Protein AF-A0A8J5X737-F1 (afdb_monomer)

Radius of gyration: 29.05 Å; Cα contacts (8 Å, |Δi|>4): 278; chains: 1; bounding box: 95×48×67 Å

Structure (mmCIF, N/CA/C/O backbone):
data_AF-A0A8J5X737-F1
#
_entry.id   AF-A0A8J5X737-F1
#
loop_
_atom_site.group_PDB
_atom_site.id
_atom_site.type_symbol
_atom_site.label_atom_id
_atom_site.label_alt_id
_atom_site.label_comp_id
_atom_site.label_asym_id
_atom_site.label_entity_id
_atom_site.label_seq_id
_atom_site.pdbx_PDB_ins_code
_atom_site.Cartn_x
_atom_site.Cartn_y
_atom_site.Cartn_z
_atom_site.occupancy
_atom_site.B_iso_or_equiv
_atom_site.auth_seq_id
_atom_site.auth_comp_id
_atom_site.auth_asym_id
_atom_site.auth_atom_id
_atom_site.pdbx_PDB_model_num
ATOM 1 N N . MET A 1 1 ? -65.267 -16.680 34.273 1.00 37.50 1 MET A N 1
ATOM 2 C CA . MET A 1 1 ? -64.028 -16.192 34.913 1.00 37.50 1 MET A CA 1
ATOM 3 C C . MET A 1 1 ? -62.972 -17.269 34.740 1.00 37.50 1 MET A C 1
ATOM 5 O O . MET A 1 1 ? -63.065 -18.294 35.398 1.00 37.50 1 MET A O 1
ATOM 9 N N . ALA A 1 2 ? -62.065 -17.099 33.778 1.00 30.98 2 ALA A N 1
ATOM 10 C CA . ALA A 1 2 ? -60.910 -17.982 33.620 1.00 30.98 2 ALA A CA 1
ATOM 11 C C . ALA A 1 2 ? -59.800 -17.519 34.584 1.00 30.98 2 ALA A C 1
ATOM 13 O O . ALA A 1 2 ? -59.663 -16.309 34.781 1.00 30.98 2 ALA A O 1
ATOM 14 N N . PRO A 1 3 ? -59.047 -18.434 35.213 1.00 37.66 3 PRO A N 1
ATOM 15 C CA . PRO A 1 3 ? -57.997 -18.059 36.146 1.00 37.66 3 PRO A CA 1
ATOM 16 C C . PRO A 1 3 ? -56.831 -17.417 35.385 1.00 37.66 3 PRO A C 1
ATOM 18 O O . PRO A 1 3 ? -56.296 -18.000 34.443 1.00 37.66 3 PRO A O 1
ATOM 21 N N . ASN A 1 4 ? -56.433 -16.217 35.812 1.00 35.72 4 ASN A N 1
ATOM 22 C CA . ASN A 1 4 ? -55.169 -15.606 35.415 1.00 35.72 4 ASN A CA 1
ATOM 23 C C . ASN A 1 4 ? -54.027 -16.475 35.959 1.00 35.72 4 ASN A C 1
ATOM 25 O O . ASN A 1 4 ? -53.643 -16.350 37.121 1.00 35.72 4 ASN A O 1
ATOM 29 N N . ALA A 1 5 ? -53.500 -17.368 35.123 1.00 40.09 5 ALA A N 1
ATOM 30 C CA . ALA A 1 5 ? -52.227 -18.021 35.376 1.00 40.09 5 ALA A CA 1
ATOM 31 C C . ALA A 1 5 ? -51.131 -16.957 35.243 1.00 40.09 5 ALA A C 1
ATOM 33 O O . ALA A 1 5 ? -50.785 -16.535 34.140 1.00 40.09 5 ALA A O 1
ATOM 34 N N . SER A 1 6 ? -50.618 -16.479 36.375 1.00 39.91 6 SER A N 1
ATOM 35 C CA . SER A 1 6 ? -49.411 -15.661 36.414 1.00 39.91 6 SER A CA 1
ATOM 36 C C . SER A 1 6 ? -48.265 -16.478 35.816 1.00 39.91 6 SER A C 1
ATOM 38 O O . SER A 1 6 ? -47.829 -17.458 36.421 1.00 39.91 6 SER A O 1
ATOM 40 N N . ALA A 1 7 ? -47.816 -16.109 34.615 1.00 46.34 7 ALA A N 1
ATOM 41 C CA . ALA A 1 7 ? -46.646 -16.699 33.984 1.00 46.34 7 ALA A CA 1
ATOM 42 C C . ALA A 1 7 ? -45.439 -16.488 34.909 1.00 46.34 7 ALA A C 1
ATOM 44 O O . ALA A 1 7 ? -44.996 -15.358 35.110 1.00 46.34 7 ALA A O 1
ATOM 45 N N . GLY A 1 8 ? -44.960 -17.567 35.532 1.00 51.50 8 GLY A N 1
ATOM 46 C CA . GLY A 1 8 ? -43.742 -17.530 36.332 1.00 51.50 8 GLY A CA 1
ATOM 47 C C . GLY A 1 8 ? -42.573 -17.092 35.455 1.00 51.50 8 GLY A C 1
ATOM 48 O O . GLY A 1 8 ? -42.437 -17.565 34.327 1.00 51.50 8 GLY A O 1
ATOM 49 N N . ALA A 1 9 ? -41.756 -16.165 35.952 1.00 53.78 9 ALA A N 1
ATOM 50 C CA . ALA A 1 9 ? -40.553 -15.736 35.254 1.00 53.78 9 ALA A CA 1
ATOM 51 C C . ALA A 1 9 ? -39.630 -16.947 35.028 1.00 53.78 9 ALA A C 1
ATOM 53 O O . ALA A 1 9 ? -39.291 -17.653 35.979 1.00 53.78 9 ALA A O 1
ATOM 54 N N . LEU A 1 10 ? -39.243 -17.192 33.772 1.00 56.91 10 LEU A N 1
ATOM 55 C CA . LEU A 1 10 ? -38.235 -18.191 33.414 1.00 56.91 10 LEU A CA 1
ATOM 56 C C . LEU A 1 10 ? -36.906 -17.782 34.060 1.00 56.91 10 LEU A C 1
ATOM 58 O O . LEU A 1 10 ? -36.345 -16.739 33.731 1.00 56.91 10 LEU A O 1
ATOM 62 N N . THR A 1 11 ? -36.416 -18.573 35.012 1.00 70.25 11 THR A N 1
ATOM 63 C CA . THR A 1 11 ? -35.125 -18.325 35.666 1.00 70.25 11 THR A CA 1
ATOM 64 C C . THR A 1 11 ? -33.999 -18.995 34.879 1.00 70.25 11 THR A C 1
ATOM 66 O O . THR A 1 11 ? -34.195 -20.077 34.318 1.00 70.25 11 THR A O 1
ATOM 69 N N . ASN A 1 12 ? -32.794 -18.412 34.887 1.00 62.41 12 ASN A N 1
ATOM 70 C CA . ASN A 1 12 ? -31.595 -19.010 34.270 1.00 62.41 12 ASN A CA 1
ATOM 71 C C . ASN A 1 12 ? -31.353 -20.458 34.724 1.00 62.41 12 ASN A C 1
ATOM 73 O O . ASN A 1 12 ? -30.878 -21.287 33.954 1.00 62.41 12 ASN A O 1
ATOM 77 N N . GLU A 1 13 ? -31.727 -20.783 35.962 1.00 65.94 13 GLU A N 1
ATOM 78 C CA . GLU A 1 13 ? -31.602 -22.130 36.514 1.00 65.94 13 GLU A CA 1
ATOM 79 C C . GLU A 1 13 ? -32.562 -23.135 35.852 1.00 65.94 13 GLU A C 1
ATOM 81 O O . GLU A 1 13 ? -32.179 -24.275 35.590 1.00 65.94 13 GLU A O 1
ATOM 86 N N . SER A 1 14 ? -33.795 -22.716 35.536 1.00 62.72 14 SER A N 1
ATOM 87 C CA . SER A 1 14 ? -34.767 -23.561 34.827 1.00 62.72 14 SER A CA 1
ATOM 88 C C . SER A 1 14 ? -34.333 -23.850 33.388 1.00 62.72 14 SER A C 1
ATOM 90 O O . SER A 1 14 ? -34.416 -24.988 32.933 1.00 62.72 14 SER A O 1
ATOM 92 N N . LEU A 1 15 ? -33.771 -22.845 32.713 1.00 59.81 15 LEU A N 1
ATOM 93 C CA . LEU A 1 15 ? -33.265 -22.960 31.347 1.00 59.81 15 LEU A CA 1
ATOM 94 C C . LEU A 1 15 ? -31.943 -23.753 31.285 1.00 59.81 15 LEU A C 1
ATOM 96 O O . LEU A 1 15 ? -31.715 -24.496 30.339 1.00 59.81 15 LEU A O 1
ATOM 100 N N . SER A 1 16 ? -31.099 -23.683 32.320 1.00 63.75 16 SER A N 1
ATOM 101 C CA . SER A 1 16 ? -29.879 -24.501 32.420 1.00 63.75 16 SER A CA 1
ATOM 102 C C . SER A 1 16 ? -30.186 -25.985 32.624 1.00 63.75 16 SER A C 1
ATOM 104 O O . SER A 1 16 ? -29.578 -26.835 31.974 1.00 63.75 16 SER A O 1
ATOM 106 N N . LYS A 1 17 ? -31.173 -26.311 33.469 1.00 67.94 17 LYS A N 1
ATOM 107 C CA . LYS A 1 17 ? -31.631 -27.698 33.673 1.00 67.94 17 LYS A CA 1
ATOM 108 C C . LYS A 1 17 ? -32.270 -28.300 32.420 1.00 67.94 17 LYS A C 1
ATOM 110 O O . LYS A 1 17 ? -32.251 -29.515 32.256 1.00 67.94 17 LYS A O 1
ATOM 115 N N . ALA A 1 18 ? -32.771 -27.449 31.531 1.00 58.44 18 ALA A N 1
ATOM 116 C CA . ALA A 1 18 ? -33.322 -27.803 30.234 1.00 58.44 18 ALA A CA 1
ATOM 117 C C . ALA A 1 18 ? -32.263 -28.096 29.157 1.00 58.44 18 ALA A C 1
ATOM 119 O O . ALA A 1 18 ? -32.619 -28.189 27.990 1.00 58.44 18 ALA A O 1
ATOM 120 N N . GLY A 1 19 ? -30.972 -28.196 29.497 1.00 53.25 19 GLY A N 1
ATOM 121 C CA . GLY A 1 19 ? -29.913 -28.562 28.548 1.00 53.25 19 GLY A CA 1
ATOM 122 C C . GLY A 1 19 ? -29.647 -27.530 27.446 1.00 53.25 19 GLY A C 1
ATOM 123 O O . GLY A 1 19 ? -28.927 -27.827 26.496 1.00 53.25 19 GLY A O 1
A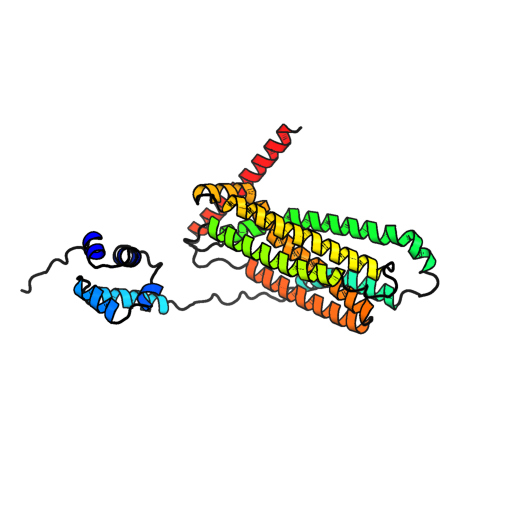TOM 124 N N . LEU A 1 20 ? -30.212 -26.325 27.560 1.00 57.62 20 LEU A N 1
ATOM 125 C CA . LEU A 1 20 ? -29.905 -25.212 26.671 1.00 57.62 20 LEU A CA 1
ATOM 126 C C . LEU A 1 20 ? -28.437 -24.807 26.833 1.00 57.62 20 LEU A C 1
ATOM 128 O O . LEU A 1 20 ? -27.917 -24.724 27.950 1.00 57.62 20 LEU A O 1
ATOM 132 N N . SER A 1 21 ? -27.780 -24.494 25.715 1.00 63.28 21 SER A N 1
ATOM 133 C CA . SER A 1 21 ? -26.463 -23.865 25.759 1.00 63.28 21 SER A CA 1
ATOM 134 C C . SER A 1 21 ? -26.559 -22.535 26.511 1.00 63.28 21 SER A C 1
ATOM 136 O O . SER A 1 21 ? -27.571 -21.834 26.436 1.00 63.28 21 SER A O 1
ATOM 138 N N . ALA A 1 22 ? -25.496 -22.150 27.219 1.00 58.16 22 ALA A N 1
ATOM 139 C CA . ALA A 1 22 ? -25.451 -20.863 27.913 1.00 58.16 22 ALA A CA 1
ATOM 140 C C . ALA A 1 22 ? -25.776 -19.677 26.976 1.00 58.16 22 ALA A C 1
ATOM 142 O O . ALA A 1 22 ? -26.376 -18.705 27.425 1.00 58.16 22 ALA A O 1
ATOM 143 N N . ALA A 1 23 ? -25.465 -19.800 25.678 1.00 52.50 23 ALA A N 1
ATOM 144 C CA . ALA A 1 23 ? -25.813 -18.834 24.635 1.00 52.50 23 ALA A CA 1
ATOM 145 C C . ALA A 1 23 ? -27.329 -18.733 24.398 1.00 52.50 23 ALA A C 1
ATOM 147 O O . ALA A 1 23 ? -27.875 -17.635 24.383 1.00 52.50 23 ALA A O 1
ATOM 148 N N . ALA A 1 24 ? -28.043 -19.856 24.304 1.00 57.72 24 ALA A N 1
ATOM 149 C CA . ALA A 1 24 ? -29.490 -19.851 24.108 1.00 57.72 24 ALA A CA 1
ATOM 150 C C . ALA A 1 24 ? -30.254 -19.387 25.367 1.00 57.72 24 ALA A C 1
ATOM 152 O O . ALA A 1 24 ? -31.291 -18.733 25.265 1.00 57.72 24 ALA A O 1
ATOM 153 N N . ILE A 1 25 ? -29.715 -19.655 26.563 1.00 62.84 25 ILE A N 1
ATOM 154 C CA . ILE A 1 25 ? -30.228 -19.099 27.828 1.00 62.84 25 ILE A CA 1
ATOM 155 C C . ILE A 1 25 ? -30.016 -17.587 27.865 1.00 62.84 25 ILE A C 1
ATOM 157 O O . ILE A 1 25 ? -30.942 -16.849 28.199 1.00 62.84 25 ILE A O 1
ATOM 161 N N . ALA A 1 26 ? -28.821 -17.121 27.491 1.00 60.94 26 ALA A N 1
ATOM 162 C CA . ALA A 1 26 ? -28.516 -15.702 27.387 1.00 60.94 26 ALA A CA 1
ATOM 163 C C . ALA A 1 26 ? -29.419 -15.017 26.353 1.00 60.94 26 ALA A C 1
ATOM 165 O O . ALA A 1 26 ? -29.957 -13.964 26.653 1.00 60.94 26 ALA A O 1
ATOM 166 N N . LEU A 1 27 ? -29.697 -15.627 25.202 1.00 59.69 27 LEU A N 1
ATOM 167 C CA . LEU A 1 27 ? -30.601 -15.072 24.187 1.00 59.69 27 LEU A CA 1
ATOM 168 C C . LEU A 1 27 ? -32.066 -14.990 24.661 1.00 59.69 27 LEU A C 1
ATOM 170 O O . LEU A 1 27 ? -32.791 -14.063 24.317 1.00 59.69 27 LEU A O 1
ATOM 174 N N . LEU A 1 28 ? -32.519 -15.960 25.461 1.00 59.31 28 LEU A N 1
ATOM 175 C CA . LEU A 1 28 ? -33.886 -15.990 25.999 1.00 59.31 28 LEU A CA 1
ATOM 176 C C . LEU A 1 28 ? -34.094 -15.051 27.194 1.00 59.31 28 LEU A C 1
ATOM 178 O O . LEU A 1 28 ? -35.234 -14.687 27.492 1.00 59.31 28 LEU A O 1
ATOM 182 N N . THR A 1 29 ? -33.019 -14.687 27.895 1.00 62.94 29 THR A N 1
ATOM 183 C CA . THR A 1 29 ? -33.075 -13.877 29.125 1.00 62.94 29 THR A CA 1
ATOM 184 C C . THR A 1 29 ? -32.485 -12.480 28.977 1.00 62.94 29 THR A C 1
ATOM 186 O O . THR A 1 29 ? -32.855 -11.585 29.737 1.00 62.94 29 THR A O 1
ATOM 189 N N . SER A 1 30 ? -31.634 -12.258 27.979 1.00 53.38 30 SER A N 1
ATOM 190 C CA . SER A 1 30 ? -31.156 -10.940 27.579 1.00 53.38 30 SER A CA 1
ATOM 191 C C . SER A 1 30 ? -32.024 -10.398 26.444 1.00 53.38 30 SER A C 1
ATOM 193 O O . SER A 1 30 ? -32.485 -11.133 25.577 1.00 53.38 30 SER A O 1
ATOM 195 N N . GLN A 1 31 ? -32.254 -9.087 26.431 1.00 51.44 31 GLN A N 1
ATOM 196 C CA . GLN A 1 31 ? -32.803 -8.394 25.259 1.00 51.44 31 GLN A CA 1
ATOM 197 C C . GLN A 1 31 ? -31.755 -8.239 24.141 1.00 51.44 31 GLN A C 1
ATOM 199 O O . GLN A 1 31 ? -31.951 -7.430 23.237 1.00 51.44 31 GLN A O 1
ATOM 204 N N . ASP A 1 32 ? -30.633 -8.958 24.218 1.00 47.03 32 ASP A N 1
ATOM 205 C CA . ASP A 1 32 ? -29.487 -8.743 23.353 1.00 47.03 32 ASP A CA 1
ATOM 206 C C . ASP A 1 32 ? -29.597 -9.622 22.099 1.00 47.03 32 ASP A C 1
ATOM 208 O O . ASP A 1 32 ? -29.691 -10.848 22.152 1.00 47.03 32 ASP A O 1
ATOM 212 N N . VAL A 1 33 ? -29.669 -8.955 20.949 1.00 53.00 33 VAL A N 1
ATOM 213 C CA . VAL A 1 33 ? -30.144 -9.486 19.655 1.00 53.00 33 VAL A CA 1
ATOM 214 C C . VAL A 1 33 ? -29.006 -10.137 18.845 1.00 53.00 33 VAL A C 1
ATOM 216 O O . VAL A 1 33 ? -29.183 -10.559 17.706 1.00 53.00 33 VAL A O 1
ATOM 219 N N . THR A 1 34 ? -27.814 -10.239 19.424 1.00 48.88 34 THR A N 1
ATOM 220 C CA . THR A 1 34 ? -26.556 -10.512 18.714 1.00 48.88 34 THR A CA 1
ATOM 221 C C . THR A 1 34 ? -26.373 -11.953 18.221 1.00 48.88 34 THR A C 1
ATOM 223 O O . THR A 1 34 ? -25.472 -12.186 17.421 1.00 48.88 34 THR A O 1
ATOM 226 N N . HIS A 1 35 ? -27.230 -12.905 18.615 1.00 54.62 35 HIS A N 1
ATOM 227 C CA . HIS A 1 35 ? -27.112 -14.327 18.237 1.00 54.62 35 HIS A CA 1
ATOM 228 C C . HIS A 1 35 ? -28.354 -14.904 17.518 1.00 54.62 35 HIS A C 1
ATOM 230 O O . HIS A 1 35 ? -28.599 -16.109 17.558 1.00 54.62 35 HIS A O 1
ATOM 236 N N . LEU A 1 36 ? -29.158 -14.070 16.842 1.00 59.59 36 LEU A N 1
ATOM 237 C CA . LEU A 1 36 ? -30.363 -14.522 16.115 1.00 59.59 36 LEU A CA 1
ATOM 238 C C . LEU A 1 36 ? -30.084 -15.560 15.009 1.00 59.59 36 LEU A C 1
ATOM 240 O O . LEU A 1 36 ? -30.960 -16.374 14.714 1.00 59.59 36 LEU A O 1
ATOM 244 N N . ASP A 1 37 ? -28.880 -15.580 14.435 1.00 56.25 37 ASP A N 1
ATOM 245 C CA . ASP A 1 37 ? -28.500 -16.535 13.385 1.00 56.25 37 ASP A CA 1
ATOM 246 C C . ASP A 1 37 ? -28.492 -17.993 13.883 1.00 56.25 37 ASP A C 1
ATOM 248 O O . ASP A 1 37 ? -28.791 -18.916 13.125 1.00 56.25 37 ASP A O 1
ATOM 252 N N . GLU A 1 38 ? -28.241 -18.220 15.177 1.00 59.31 38 GLU A N 1
ATOM 253 C CA . GLU A 1 38 ? -28.285 -19.558 15.782 1.00 59.31 38 GLU A CA 1
ATOM 254 C C . GLU A 1 38 ? -29.725 -20.083 15.917 1.00 59.31 38 GLU A C 1
ATOM 256 O O . GLU A 1 38 ? -29.962 -21.288 15.831 1.00 59.31 38 GLU A O 1
ATOM 261 N N . VAL A 1 39 ? -30.713 -19.188 16.039 1.00 62.28 39 VAL A N 1
ATOM 262 C CA . VAL A 1 39 ? -32.142 -19.544 16.129 1.00 62.28 39 VAL A CA 1
ATOM 263 C C . VAL A 1 39 ? -32.661 -20.102 14.800 1.00 62.28 39 VAL A C 1
ATOM 265 O O . VAL A 1 39 ? -33.559 -20.943 14.788 1.00 62.28 39 VAL A O 1
ATOM 268 N N . HIS A 1 40 ? -32.079 -19.684 13.672 1.00 59.47 40 HIS A N 1
ATOM 269 C CA . HIS A 1 40 ? -32.403 -20.230 12.351 1.00 59.47 40 HIS A CA 1
ATOM 270 C C . HIS A 1 40 ? -31.943 -21.673 12.155 1.00 59.47 40 HIS A C 1
ATOM 272 O O . HIS A 1 40 ? -32.531 -22.389 11.344 1.00 59.47 40 HIS A O 1
ATOM 278 N N . ALA A 1 41 ? -30.911 -22.096 12.885 1.00 66.19 41 ALA A N 1
ATOM 279 C CA . ALA A 1 41 ? -30.402 -23.457 12.820 1.00 66.19 41 ALA A CA 1
ATOM 280 C C . ALA A 1 41 ? -31.252 -24.447 13.633 1.00 66.19 41 ALA A C 1
ATOM 282 O O . ALA A 1 41 ? -31.035 -25.651 13.522 1.00 66.19 41 ALA A O 1
ATOM 283 N N . PHE A 1 42 ? -32.221 -23.965 14.425 1.00 71.94 42 PHE A N 1
ATOM 284 C CA . PHE A 1 42 ? -33.044 -24.829 15.268 1.00 71.94 42 PHE A CA 1
ATOM 285 C C . PHE A 1 42 ? -33.966 -25.705 14.422 1.00 71.94 42 PHE A C 1
ATOM 287 O O . PHE A 1 42 ? -34.913 -25.234 13.780 1.00 71.94 42 PHE A O 1
ATOM 294 N N . GLY A 1 43 ? -33.709 -27.007 14.478 1.00 73.69 43 GLY A N 1
ATOM 295 C CA . GLY A 1 43 ? -34.553 -28.034 13.899 1.00 73.69 43 GLY A CA 1
ATOM 296 C C . GLY A 1 43 ? -35.840 -28.242 14.697 1.00 73.69 43 GLY A C 1
ATOM 297 O O . GLY A 1 43 ? -36.071 -27.660 15.759 1.00 73.69 43 GLY A O 1
ATOM 298 N N . ALA A 1 44 ? -36.713 -29.110 14.184 1.00 72.94 44 ALA A N 1
ATOM 299 C CA . ALA A 1 44 ? -37.957 -29.465 14.868 1.00 72.94 44 ALA A CA 1
ATOM 300 C C . ALA A 1 44 ? -37.708 -30.052 16.272 1.00 72.94 44 ALA A C 1
ATOM 302 O O . ALA A 1 44 ? -38.481 -29.771 17.191 1.00 72.94 44 ALA A O 1
ATOM 303 N N . ASP A 1 45 ? -36.614 -30.799 16.435 1.00 71.25 45 ASP A N 1
ATOM 304 C CA . ASP A 1 45 ? -36.230 -31.445 17.692 1.00 71.25 45 ASP A CA 1
ATOM 305 C C . ASP A 1 45 ? -35.757 -30.431 18.743 1.00 71.25 45 ASP A C 1
ATOM 307 O O . ASP A 1 45 ? -36.151 -30.530 19.906 1.00 71.25 45 ASP A O 1
ATOM 311 N N . ASP A 1 46 ? -35.023 -29.393 18.329 1.00 73.31 46 ASP A N 1
ATOM 312 C CA . ASP A 1 46 ? -34.611 -28.297 19.214 1.00 73.31 46 ASP A CA 1
ATOM 313 C C . ASP A 1 46 ? -35.840 -27.559 19.749 1.00 73.31 46 ASP A C 1
ATOM 315 O O . ASP A 1 46 ? -35.987 -27.352 20.952 1.00 73.31 46 ASP A O 1
ATOM 319 N N . TRP A 1 47 ? -36.805 -27.247 18.876 1.00 70.75 47 TRP A N 1
ATOM 320 C CA . TRP A 1 47 ? -38.062 -26.632 19.301 1.00 70.75 47 TRP A CA 1
ATOM 321 C C . TRP A 1 47 ? -38.867 -27.531 20.237 1.00 70.75 47 TRP A C 1
ATOM 323 O O . TRP A 1 47 ? -39.388 -27.040 21.237 1.00 70.75 47 TRP A O 1
ATOM 333 N N . ALA A 1 48 ? -38.977 -28.828 19.939 1.00 71.00 48 ALA A N 1
ATOM 334 C CA . ALA A 1 48 ? -39.681 -29.779 20.796 1.00 71.00 48 ALA A CA 1
ATOM 335 C C . ALA A 1 48 ? -39.048 -29.852 22.194 1.00 71.00 48 ALA A C 1
ATOM 337 O O . ALA A 1 48 ? -39.765 -29.848 23.198 1.00 71.00 48 ALA A O 1
ATOM 338 N N . HIS A 1 49 ? -37.717 -29.831 22.264 1.00 71.31 49 HIS A N 1
ATOM 339 C CA . HIS A 1 49 ? -36.973 -29.801 23.516 1.00 71.31 49 HIS A CA 1
ATOM 340 C C . HIS A 1 49 ? -37.210 -28.504 24.303 1.00 71.31 49 HIS A C 1
ATOM 342 O O . HIS A 1 49 ? -37.422 -28.536 25.515 1.00 71.31 49 HIS A O 1
ATOM 348 N N . LEU A 1 50 ? -37.262 -27.354 23.628 1.00 68.44 50 LEU A N 1
ATOM 349 C CA . LEU A 1 50 ? -37.581 -26.070 24.262 1.00 68.44 50 LEU A CA 1
ATOM 350 C C . LEU A 1 50 ? -39.018 -26.030 24.791 1.00 68.44 50 LEU A C 1
ATOM 352 O O . LEU A 1 50 ? -39.254 -25.566 25.907 1.00 68.44 50 LEU A O 1
ATOM 356 N N . PHE A 1 51 ? -39.975 -26.569 24.031 1.00 72.88 51 PHE A N 1
ATOM 357 C CA . PHE A 1 51 ? -41.374 -26.679 24.449 1.00 72.88 51 PHE A CA 1
ATOM 358 C C . PHE A 1 51 ? -41.550 -27.576 25.676 1.00 72.88 51 PHE A C 1
ATOM 360 O O . PHE A 1 51 ? -42.278 -27.209 26.601 1.00 72.88 51 PHE A O 1
ATOM 367 N N . ALA A 1 52 ? -40.858 -28.718 25.713 1.00 72.62 52 ALA A N 1
ATOM 368 C CA . ALA A 1 52 ? -40.871 -29.629 26.857 1.00 72.62 52 ALA A CA 1
ATOM 369 C C . ALA A 1 52 ? -40.348 -28.964 28.144 1.00 72.62 52 ALA A C 1
ATOM 371 O O . ALA A 1 52 ? -40.760 -29.332 29.242 1.00 72.62 52 ALA A O 1
ATOM 372 N N . ASN A 1 53 ? -39.505 -27.940 28.003 1.00 68.81 53 ASN A N 1
ATOM 373 C CA . ASN A 1 53 ? -38.887 -27.201 29.098 1.00 68.81 53 ASN A CA 1
ATOM 374 C C . ASN A 1 53 ? -39.575 -25.861 29.420 1.00 68.81 53 ASN A C 1
ATOM 376 O O . ASN A 1 53 ? -38.981 -24.967 30.022 1.00 68.81 53 ASN A O 1
ATOM 380 N N . GLY A 1 54 ? -40.851 -25.719 29.053 1.00 71.88 54 GLY A N 1
ATOM 381 C CA . GLY A 1 54 ? -41.688 -24.597 29.487 1.00 71.88 54 GLY A CA 1
ATOM 382 C C . GLY A 1 54 ? -41.646 -23.371 28.576 1.00 71.88 54 GLY A C 1
ATOM 383 O O . GLY A 1 54 ? -42.298 -22.366 28.879 1.00 71.88 54 GLY A O 1
ATOM 384 N N . LEU A 1 55 ? -40.954 -23.438 27.434 1.00 72.62 55 LEU A N 1
ATOM 385 C CA . LEU A 1 55 ? -41.044 -22.394 26.422 1.00 72.62 55 LEU A CA 1
ATOM 386 C C . LEU A 1 55 ? -42.450 -22.421 25.815 1.00 72.62 55 LEU A C 1
ATOM 388 O O . LEU A 1 55 ? -42.822 -23.358 25.125 1.00 72.62 55 LEU A O 1
ATOM 392 N N . THR A 1 56 ? -43.287 -21.427 26.098 1.00 79.88 56 THR A N 1
ATOM 393 C CA . THR A 1 56 ? -44.651 -21.411 25.538 1.00 79.88 56 THR A CA 1
ATOM 394 C C . THR A 1 56 ? -44.655 -21.125 24.031 1.00 79.88 56 THR A C 1
ATOM 396 O O . THR A 1 56 ? -43.733 -20.515 23.486 1.00 79.88 56 THR A O 1
ATOM 399 N N . LEU A 1 57 ? -45.747 -21.490 23.345 1.00 75.06 57 LEU A N 1
ATOM 400 C CA . LEU A 1 57 ? -45.960 -21.164 21.925 1.00 75.06 57 LEU A CA 1
ATOM 401 C C . LEU A 1 57 ? -45.826 -19.655 21.635 1.00 75.06 57 LEU A C 1
ATOM 403 O O . LEU A 1 57 ? -45.398 -19.268 20.549 1.00 75.06 57 LEU A O 1
ATOM 407 N N . GLY A 1 58 ? -46.147 -18.809 22.623 1.00 76.25 58 GLY A N 1
ATOM 408 C CA . GLY A 1 58 ? -45.984 -17.357 22.544 1.00 76.25 58 GLY A CA 1
ATOM 409 C C . GLY A 1 58 ? -44.522 -16.910 22.454 1.00 76.25 58 GLY A C 1
ATOM 410 O O . GLY A 1 58 ? -44.221 -15.994 21.696 1.00 76.25 58 GLY A O 1
ATOM 411 N N . HIS A 1 59 ? -43.601 -17.586 23.146 1.00 73.50 59 HIS A N 1
ATOM 412 C CA . HIS A 1 59 ? -42.168 -17.288 23.061 1.00 73.50 59 HIS A CA 1
ATOM 413 C C . HIS A 1 59 ? -41.580 -17.692 21.707 1.00 73.50 59 HIS A C 1
ATOM 415 O O . HIS A 1 59 ? -40.829 -16.915 21.126 1.00 73.50 59 HIS A O 1
ATOM 421 N N . LYS A 1 60 ? -41.978 -18.852 21.156 1.00 72.88 60 LYS A N 1
ATOM 422 C CA . LYS A 1 60 ? -41.594 -19.243 19.788 1.00 72.88 60 LYS A CA 1
ATOM 423 C C . LYS A 1 60 ? -42.071 -18.215 18.765 1.00 72.88 60 LYS A C 1
ATOM 425 O O . LYS A 1 60 ? -41.291 -17.818 17.908 1.00 72.88 60 LYS A O 1
ATOM 430 N N . ARG A 1 61 ? -43.330 -17.765 18.860 1.00 75.69 61 ARG A N 1
ATOM 431 C CA . ARG A 1 61 ? -43.859 -16.726 17.964 1.00 75.69 61 ARG A CA 1
ATOM 432 C C . ARG A 1 61 ? -43.045 -15.434 18.079 1.00 75.69 61 ARG A C 1
ATOM 434 O O . ARG A 1 61 ? -42.658 -14.903 17.053 1.00 75.69 61 ARG A O 1
ATOM 441 N N . LYS A 1 62 ? -42.720 -14.984 19.294 1.00 73.19 62 LYS A N 1
ATOM 442 C CA . LYS A 1 62 ? -41.922 -13.769 19.510 1.00 73.19 62 LYS A CA 1
ATOM 443 C C . LYS A 1 62 ? -40.489 -13.886 18.967 1.00 73.19 62 LYS A C 1
ATOM 445 O O . LYS A 1 62 ? -39.996 -12.937 18.374 1.00 73.19 62 LYS A O 1
ATOM 450 N N . LEU A 1 63 ? -39.839 -15.043 19.121 1.00 67.88 63 LEU A N 1
ATOM 451 C CA . LEU A 1 63 ? -38.524 -15.321 18.525 1.00 67.88 63 LEU A CA 1
ATOM 452 C C . LEU A 1 63 ? -38.578 -15.306 16.997 1.00 67.88 63 LEU A C 1
ATOM 454 O O . LEU A 1 63 ? -37.734 -14.680 16.367 1.00 67.88 63 LEU A O 1
ATOM 458 N N . LEU A 1 64 ? -39.590 -15.944 16.406 1.00 72.81 64 LEU A N 1
ATOM 459 C CA . LEU A 1 64 ? -39.797 -15.918 14.959 1.00 72.81 64 LEU A CA 1
ATOM 460 C C . LEU A 1 64 ? -40.119 -14.507 14.455 1.00 72.81 64 LEU A C 1
ATOM 462 O O . LEU A 1 64 ? -39.593 -14.124 13.424 1.00 72.81 64 LEU A O 1
ATOM 466 N N . GLU A 1 65 ? -40.898 -13.713 15.192 1.00 75.00 65 GLU A N 1
ATOM 467 C CA . GLU A 1 65 ? -41.156 -12.302 14.871 1.00 75.00 65 GLU A CA 1
ATOM 468 C C . GLU A 1 65 ? -39.880 -11.451 14.954 1.00 75.00 65 GLU A C 1
ATOM 470 O O . GLU A 1 65 ? -39.690 -10.570 14.124 1.00 75.00 65 GLU A O 1
ATOM 475 N N . MET A 1 66 ? -38.983 -11.710 15.914 1.00 66.75 66 MET A N 1
ATOM 476 C CA . MET A 1 66 ? -37.685 -11.023 16.006 1.00 66.75 66 MET A CA 1
ATOM 477 C C . MET A 1 66 ? -36.757 -11.406 14.853 1.00 66.75 66 MET A C 1
ATOM 479 O O . MET A 1 66 ? -36.115 -10.536 14.273 1.00 66.75 66 MET A O 1
ATOM 483 N N . VAL A 1 67 ? -36.723 -12.690 14.496 1.00 67.25 67 VAL A N 1
ATOM 484 C CA . VAL A 1 67 ? -36.003 -13.204 13.328 1.00 67.25 67 VAL A CA 1
ATOM 485 C C . VAL A 1 67 ? -36.556 -12.595 12.037 1.00 67.25 67 VAL A C 1
ATOM 487 O O . VAL A 1 67 ? -35.800 -12.078 11.220 1.00 67.25 67 VAL A O 1
ATOM 490 N N . GLU A 1 68 ? -37.875 -12.597 11.867 1.00 71.25 68 GLU A N 1
ATOM 491 C CA . GLU A 1 68 ? -38.550 -12.054 10.692 1.00 71.25 68 GLU A CA 1
ATOM 492 C C . GLU A 1 68 ? -38.381 -10.534 10.621 1.00 71.25 68 GLU A C 1
ATOM 494 O O . GLU A 1 68 ? -38.116 -10.017 9.547 1.00 71.25 68 GLU A O 1
ATOM 499 N N . GLN A 1 69 ? -38.409 -9.807 11.745 1.00 69.81 69 GLN A N 1
ATOM 500 C CA . GLN A 1 69 ? -38.048 -8.384 11.792 1.00 69.81 69 GLN A CA 1
ATOM 501 C C . GLN A 1 69 ? -36.581 -8.136 11.443 1.00 69.81 69 GLN A C 1
ATOM 503 O O . GLN A 1 69 ? -36.281 -7.129 10.807 1.00 69.81 69 GLN A O 1
ATOM 508 N N . PHE A 1 70 ? -35.670 -9.019 11.849 1.00 64.50 70 PHE A N 1
ATOM 509 C CA . PHE A 1 70 ? -34.252 -8.906 11.519 1.00 64.50 70 PHE A CA 1
ATOM 510 C C . PHE A 1 70 ? -34.007 -9.157 10.024 1.00 64.50 70 PHE A C 1
ATOM 512 O O . PHE A 1 70 ? -33.299 -8.384 9.388 1.00 64.50 70 PHE A O 1
ATOM 519 N N . GLN A 1 71 ? -34.672 -10.157 9.437 1.00 65.38 71 GLN A N 1
ATOM 520 C CA . GLN A 1 71 ? -34.649 -10.433 7.994 1.00 65.38 71 GLN A CA 1
ATOM 521 C C . GLN A 1 71 ? -35.397 -9.380 7.167 1.00 65.38 71 GLN A C 1
ATOM 523 O O . GLN A 1 71 ? -35.021 -9.090 6.032 1.00 65.38 71 GLN A O 1
ATOM 528 N N . ALA A 1 72 ? -36.465 -8.811 7.727 1.00 62.94 72 ALA A N 1
ATOM 529 C CA . ALA A 1 72 ? -37.282 -7.786 7.096 1.00 62.94 72 ALA A CA 1
ATOM 530 C C . ALA A 1 72 ? -36.728 -6.378 7.301 1.00 62.94 72 ALA A C 1
ATOM 532 O O . ALA A 1 72 ? -37.288 -5.452 6.714 1.00 62.94 72 ALA A O 1
ATOM 533 N N . ARG A 1 73 ? -35.642 -6.183 8.073 1.00 60.78 73 ARG A N 1
ATOM 534 C CA . ARG A 1 73 ? -34.843 -4.962 7.945 1.00 60.78 73 ARG A CA 1
ATOM 535 C C . ARG A 1 73 ? -34.341 -4.976 6.510 1.00 60.78 73 ARG A C 1
ATOM 537 O O . ARG A 1 73 ? -33.485 -5.804 6.194 1.00 60.78 73 ARG A O 1
ATOM 544 N N . PRO A 1 74 ? -34.881 -4.126 5.614 1.00 58.41 74 PRO A N 1
ATOM 545 C CA . PRO A 1 74 ? -34.303 -4.037 4.293 1.00 58.41 74 PRO A CA 1
ATOM 546 C C . PRO A 1 74 ? -32.829 -3.741 4.534 1.00 58.41 74 PRO A C 1
ATOM 548 O O . PRO A 1 74 ? -32.511 -2.854 5.331 1.00 58.41 74 PRO A O 1
ATOM 551 N N . LEU A 1 75 ? -31.936 -4.498 3.894 1.00 56.62 75 LEU A N 1
ATOM 552 C CA . LEU A 1 75 ? -30.558 -4.070 3.705 1.00 56.62 75 LEU A CA 1
ATOM 553 C C . LEU A 1 75 ? -30.655 -2.782 2.888 1.00 56.62 75 LEU A C 1
ATOM 555 O O . LEU A 1 75 ? -30.512 -2.786 1.666 1.00 56.62 75 LEU A O 1
ATOM 559 N N . SER A 1 76 ? -31.008 -1.679 3.549 1.00 58.94 76 SER A N 1
ATOM 560 C CA . SER A 1 76 ? -31.018 -0.348 2.992 1.00 58.94 76 SER A CA 1
ATOM 561 C C . SER A 1 76 ? -29.555 0.020 2.907 1.00 58.94 76 SER A C 1
ATOM 563 O O . SER A 1 76 ? -29.022 0.757 3.733 1.00 58.94 76 SER A O 1
ATOM 565 N N . MET A 1 77 ? -28.874 -0.597 1.944 1.00 61.00 77 MET A N 1
ATOM 566 C CA . MET A 1 77 ? -27.544 -0.188 1.575 1.00 61.00 77 MET A CA 1
ATOM 567 C C . MET A 1 77 ? -27.689 1.275 1.168 1.00 61.00 77 MET A C 1
ATOM 569 O O . MET A 1 77 ? -28.495 1.568 0.273 1.00 61.00 77 MET A O 1
ATOM 573 N N . PRO A 1 78 ? -26.994 2.205 1.844 1.00 68.06 78 PRO A N 1
ATOM 574 C CA . PRO A 1 78 ? -26.990 3.579 1.389 1.00 68.06 78 PRO A CA 1
ATOM 575 C C . PRO A 1 78 ? -26.576 3.568 -0.089 1.00 68.06 78 PRO A C 1
ATOM 577 O O . PRO A 1 78 ? -25.706 2.776 -0.475 1.00 68.06 78 PRO A O 1
ATOM 580 N N . PRO A 1 79 ? -27.225 4.375 -0.946 1.00 72.31 79 PRO A N 1
ATOM 581 C CA . PRO A 1 79 ? -26.855 4.416 -2.350 1.00 72.31 79 PRO A CA 1
ATOM 582 C C . PRO A 1 79 ? -25.354 4.717 -2.453 1.00 72.31 79 PRO A C 1
ATOM 584 O O . PRO A 1 79 ? -24.845 5.522 -1.664 1.00 72.31 79 PRO A O 1
ATOM 587 N N . PRO A 1 80 ? -24.631 4.081 -3.393 1.00 72.81 80 PRO A N 1
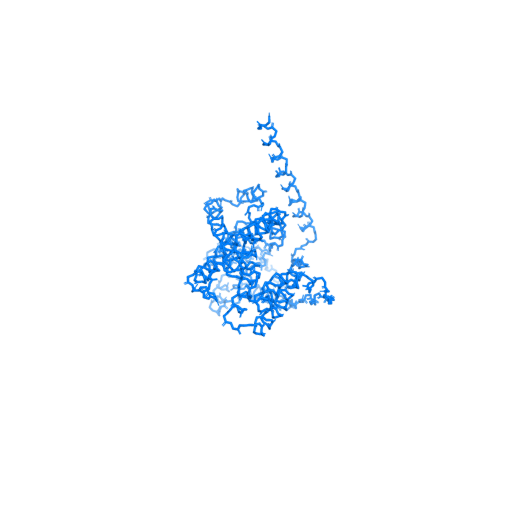ATOM 588 C CA . PRO A 1 80 ? -23.201 4.308 -3.530 1.00 72.81 80 PRO A CA 1
ATOM 589 C C . PRO A 1 80 ? -22.954 5.813 -3.697 1.00 72.81 80 PRO A C 1
ATOM 591 O O . PRO A 1 80 ? -23.681 6.467 -4.457 1.00 72.81 80 PRO A O 1
ATOM 594 N N . PRO A 1 81 ? -21.977 6.396 -2.981 1.00 74.38 81 PRO A N 1
ATOM 595 C CA . PRO A 1 81 ? -21.779 7.833 -3.021 1.00 74.38 81 PRO A CA 1
ATOM 596 C C . PRO A 1 81 ? -21.458 8.261 -4.455 1.00 74.38 81 PRO A C 1
ATOM 598 O O . PRO A 1 81 ? -20.685 7.617 -5.162 1.00 74.38 81 PRO A O 1
ATOM 601 N N . ASN A 1 82 ? -22.077 9.349 -4.912 1.00 78.44 82 ASN A N 1
ATOM 602 C CA . ASN A 1 82 ? -21.883 9.834 -6.275 1.00 78.44 82 ASN A CA 1
ATOM 603 C C . ASN A 1 82 ? -20.525 10.543 -6.387 1.00 78.44 82 ASN A C 1
ATOM 605 O O . ASN A 1 82 ? -20.430 11.766 -6.249 1.00 78.44 82 ASN A O 1
ATOM 609 N N . ILE A 1 83 ? -19.456 9.774 -6.604 1.00 72.38 83 ILE A N 1
ATOM 610 C CA . ILE A 1 83 ? -18.129 10.341 -6.831 1.00 72.38 83 ILE A CA 1
ATOM 611 C C . ILE A 1 83 ? -18.066 10.849 -8.268 1.00 72.38 83 ILE A C 1
ATOM 613 O O . ILE A 1 83 ? -17.959 10.089 -9.233 1.00 72.38 83 ILE A O 1
ATOM 617 N N . LYS A 1 84 ? -18.107 12.176 -8.400 1.00 82.62 84 LYS A N 1
ATOM 618 C CA . LYS A 1 84 ? -17.863 12.853 -9.673 1.00 82.62 84 LYS A CA 1
ATOM 619 C C . LYS A 1 84 ? -16.472 12.493 -10.188 1.00 82.62 84 LYS A C 1
ATOM 621 O O . LYS A 1 84 ? -15.539 12.278 -9.416 1.00 82.62 84 LYS A O 1
ATOM 626 N N . PHE A 1 85 ? -16.337 12.462 -11.510 1.00 79.62 85 PHE A N 1
ATOM 627 C CA . PHE A 1 85 ? -15.065 12.226 -12.182 1.00 79.62 85 PHE A CA 1
ATOM 628 C C . PHE A 1 85 ? -13.949 13.095 -11.575 1.00 79.62 85 PHE A C 1
ATOM 630 O O . PHE A 1 85 ? -13.981 14.321 -11.671 1.00 79.62 85 PHE A O 1
ATOM 637 N N . ASN A 1 86 ? -12.974 12.452 -10.929 1.00 83.44 86 ASN A N 1
ATOM 638 C CA . ASN A 1 86 ? -11.884 13.132 -10.241 1.00 83.44 86 ASN A CA 1
ATOM 639 C C . ASN A 1 86 ? -10.645 13.189 -11.146 1.00 83.44 86 ASN A C 1
ATOM 641 O O . ASN A 1 86 ? -9.874 12.228 -11.208 1.00 83.44 86 ASN A O 1
ATOM 645 N N . PHE A 1 87 ? -10.439 14.323 -11.823 1.00 88.69 87 PHE A N 1
ATOM 646 C CA . PHE A 1 87 ? -9.242 14.576 -12.637 1.00 88.69 87 PHE A CA 1
ATOM 647 C C . PHE A 1 87 ? -7.935 14.417 -11.844 1.00 88.69 87 PHE A C 1
ATOM 649 O O . PHE A 1 87 ? -6.938 13.966 -12.405 1.00 88.69 87 PHE A O 1
ATOM 656 N N . GLY A 1 88 ? -7.943 14.694 -10.536 1.00 88.12 88 GLY A N 1
ATOM 657 C CA . GLY A 1 88 ? -6.777 14.520 -9.671 1.00 88.12 88 GLY A CA 1
ATOM 658 C C . GLY A 1 88 ? -6.258 13.081 -9.654 1.00 88.12 88 GLY A C 1
ATOM 659 O O . GLY A 1 88 ? -5.055 12.865 -9.731 1.00 88.12 88 GLY A O 1
ATOM 660 N N . SER A 1 89 ? -7.149 12.084 -9.669 1.00 86.38 89 SER A N 1
ATOM 661 C CA . SER A 1 89 ? -6.744 10.666 -9.699 1.00 86.38 89 SER A CA 1
ATOM 662 C C . SER A 1 89 ? -5.986 10.274 -10.976 1.00 86.38 89 SER A C 1
ATOM 664 O O . SER A 1 89 ? -5.105 9.419 -10.933 1.00 86.38 89 SER A O 1
ATOM 666 N N . ILE A 1 90 ? -6.285 10.929 -12.105 1.00 89.25 90 ILE A N 1
ATOM 667 C CA . ILE A 1 90 ? -5.566 10.727 -13.370 1.00 89.25 90 ILE A CA 1
ATOM 668 C C . ILE A 1 90 ? -4.190 11.378 -13.304 1.00 89.25 90 ILE A C 1
ATOM 670 O O . ILE A 1 90 ? -3.217 10.760 -13.721 1.00 89.25 90 ILE A O 1
ATOM 674 N N . ILE A 1 91 ? -4.099 12.592 -12.753 1.00 91.62 91 ILE A N 1
ATOM 675 C CA . ILE A 1 91 ? -2.818 13.288 -12.567 1.00 91.62 91 ILE A CA 1
ATOM 676 C C . ILE A 1 91 ? -1.888 12.448 -11.690 1.00 91.62 91 ILE A C 1
ATOM 678 O O . ILE A 1 91 ? -0.724 12.279 -12.037 1.00 91.62 91 ILE A O 1
ATOM 682 N N . VAL A 1 92 ? -2.406 11.862 -10.606 1.00 87.62 92 VAL A N 1
ATOM 683 C CA . VAL A 1 92 ? -1.626 10.947 -9.763 1.00 87.62 92 VAL A CA 1
ATOM 684 C C . VAL A 1 92 ? -1.189 9.718 -10.562 1.00 87.62 92 VAL A C 1
ATOM 686 O O . VAL A 1 92 ? -0.005 9.403 -10.575 1.00 87.62 92 VAL A O 1
ATOM 689 N N . GLY A 1 93 ? -2.096 9.062 -11.294 1.00 87.31 93 GLY A N 1
ATOM 690 C CA . GLY A 1 93 ? -1.733 7.927 -12.151 1.00 87.31 93 GLY A CA 1
ATOM 691 C C . GLY A 1 93 ? -0.640 8.266 -13.173 1.00 87.31 93 GLY A C 1
ATOM 692 O O . GLY A 1 93 ? 0.303 7.497 -13.345 1.00 87.31 93 GLY A O 1
ATOM 693 N N . LEU A 1 94 ? -0.721 9.440 -13.805 1.00 89.81 94 LEU A N 1
ATOM 694 C CA . LEU A 1 94 ? 0.300 9.939 -14.727 1.00 89.81 94 LEU A CA 1
ATOM 695 C C . LEU A 1 94 ? 1.621 10.232 -14.018 1.00 89.81 94 LEU A C 1
ATOM 697 O O . LEU A 1 94 ? 2.663 9.883 -14.556 1.00 89.81 94 LEU A O 1
ATOM 701 N N . ALA A 1 95 ? 1.601 10.815 -12.818 1.00 88.81 95 ALA A N 1
ATOM 702 C CA . ALA A 1 95 ? 2.811 11.059 -12.035 1.00 88.81 95 ALA A CA 1
ATOM 703 C C . ALA A 1 95 ? 3.547 9.752 -11.690 1.00 88.81 95 ALA A C 1
ATOM 705 O O . ALA A 1 95 ? 4.774 9.724 -11.703 1.00 88.81 95 ALA A O 1
ATOM 706 N N . PHE A 1 96 ? 2.810 8.660 -11.458 1.00 86.25 96 PHE A N 1
ATOM 707 C CA . PHE A 1 96 ? 3.381 7.327 -11.243 1.00 86.25 96 PHE A CA 1
ATOM 708 C C . PHE A 1 96 ? 3.924 6.679 -12.524 1.00 86.25 96 PHE A C 1
ATOM 710 O O . PHE A 1 96 ? 4.958 6.020 -12.483 1.00 86.25 96 PHE A O 1
ATOM 717 N N . ALA A 1 97 ? 3.246 6.852 -13.662 1.00 88.06 97 ALA A N 1
ATOM 718 C CA . ALA A 1 97 ? 3.661 6.250 -14.932 1.00 88.06 97 ALA A CA 1
ATOM 719 C C . ALA A 1 97 ? 4.751 7.054 -15.667 1.00 88.06 97 ALA A C 1
ATOM 721 O O . ALA A 1 97 ? 5.517 6.489 -16.449 1.00 88.06 97 ALA A O 1
ATOM 722 N N . ALA A 1 98 ? 4.828 8.368 -15.435 1.00 90.69 98 ALA A N 1
ATOM 723 C CA . ALA A 1 98 ? 5.713 9.279 -16.154 1.00 90.69 98 ALA A CA 1
ATOM 724 C C . ALA A 1 98 ? 7.199 8.891 -16.072 1.00 90.69 98 ALA A C 1
ATOM 726 O O . ALA A 1 98 ? 7.827 8.879 -17.131 1.00 90.69 98 ALA A O 1
ATOM 727 N N . PRO A 1 99 ? 7.771 8.512 -14.907 1.00 89.00 99 PRO A N 1
ATOM 728 C CA . PRO A 1 99 ? 9.159 8.061 -14.845 1.00 89.00 99 PRO A CA 1
ATOM 729 C C . PRO A 1 99 ? 9.426 6.884 -15.787 1.00 89.00 99 PRO A C 1
ATOM 731 O O . PRO A 1 99 ? 10.374 6.932 -16.568 1.00 89.00 99 PRO A O 1
ATOM 734 N N . SER A 1 100 ? 8.551 5.872 -15.796 1.00 89.62 100 SER A N 1
ATOM 735 C CA . SER A 1 100 ? 8.697 4.706 -16.673 1.00 89.62 100 SER A CA 1
ATOM 736 C C . SER A 1 100 ? 8.597 5.072 -18.154 1.00 89.62 100 SER A C 1
ATOM 738 O O . SER A 1 100 ? 9.385 4.575 -18.953 1.00 89.62 100 SER A O 1
ATOM 740 N N . ILE A 1 101 ? 7.672 5.968 -18.524 1.00 90.31 101 ILE A N 1
ATOM 741 C CA . ILE A 1 101 ? 7.514 6.439 -19.910 1.00 90.31 101 ILE A CA 1
ATOM 742 C C . ILE A 1 101 ? 8.747 7.227 -20.360 1.00 90.31 101 ILE A C 1
ATOM 744 O O . ILE A 1 101 ? 9.250 6.994 -21.455 1.00 90.31 101 ILE A O 1
ATOM 748 N N . VAL A 1 102 ? 9.244 8.147 -19.528 1.00 90.81 102 VAL A N 1
ATOM 749 C CA . VAL A 1 102 ? 10.424 8.966 -19.840 1.00 90.81 102 VAL A CA 1
ATOM 750 C C . VAL A 1 102 ? 11.657 8.081 -19.995 1.00 90.81 102 VAL A C 1
ATOM 752 O O . VAL A 1 102 ? 12.365 8.197 -20.991 1.00 90.81 102 VAL A O 1
ATOM 755 N N . ILE A 1 103 ? 11.888 7.158 -19.060 1.00 87.75 103 ILE A N 1
ATOM 756 C CA . ILE A 1 103 ? 13.019 6.224 -19.119 1.00 87.75 103 ILE A CA 1
ATOM 757 C C . ILE A 1 103 ? 12.902 5.305 -20.343 1.00 87.75 103 ILE A C 1
ATOM 759 O O . ILE A 1 103 ? 13.887 5.123 -21.056 1.00 87.75 103 ILE A O 1
ATOM 763 N N . GLY A 1 104 ? 11.708 4.776 -20.629 1.00 86.19 104 GLY A N 1
ATOM 764 C CA . GLY A 1 104 ? 11.450 3.957 -21.815 1.00 86.19 104 GLY A CA 1
ATOM 765 C C . GLY A 1 104 ? 11.679 4.717 -23.126 1.00 86.19 104 GLY A C 1
ATOM 766 O O . GLY A 1 104 ? 12.310 4.193 -24.038 1.00 86.19 104 GLY A O 1
ATOM 767 N N . ALA A 1 105 ? 11.246 5.978 -23.209 1.00 88.69 105 ALA A N 1
ATOM 768 C CA . ALA A 1 105 ? 11.474 6.830 -24.377 1.00 88.69 105 ALA A CA 1
ATOM 769 C C . ALA A 1 105 ? 12.958 7.178 -24.566 1.00 88.69 105 ALA A C 1
ATOM 771 O O . ALA A 1 105 ? 13.450 7.165 -25.692 1.00 88.69 105 ALA A O 1
ATOM 772 N N . ILE A 1 106 ? 13.681 7.467 -23.478 1.00 87.19 106 ILE A N 1
ATOM 773 C CA . ILE A 1 106 ? 15.133 7.699 -23.519 1.00 87.19 106 ILE A CA 1
ATOM 774 C C . ILE A 1 106 ? 15.858 6.438 -23.993 1.00 87.19 106 ILE A C 1
ATOM 776 O O . ILE A 1 106 ? 16.807 6.545 -24.763 1.00 87.19 106 ILE A O 1
ATOM 780 N N . HIS A 1 107 ? 15.416 5.258 -23.557 1.00 85.19 107 HIS A N 1
ATOM 781 C CA . HIS A 1 107 ? 16.002 3.989 -23.977 1.00 85.19 107 HIS A CA 1
ATOM 782 C C . HIS A 1 107 ? 15.797 3.710 -25.475 1.00 85.19 107 HIS A C 1
ATOM 784 O O . HIS A 1 107 ? 16.753 3.350 -26.156 1.00 85.19 107 HIS A O 1
ATOM 790 N N . GLU A 1 108 ? 14.582 3.914 -25.991 1.00 85.44 108 GLU A N 1
ATOM 791 C CA . GLU A 1 108 ? 14.241 3.630 -27.392 1.00 85.44 108 GLU A CA 1
ATOM 792 C C . GLU A 1 108 ? 14.804 4.683 -28.364 1.00 85.44 108 GLU A C 1
ATOM 794 O O . GLU A 1 108 ? 15.361 4.350 -29.408 1.00 85.44 108 GLU A O 1
ATOM 799 N N . PHE A 1 109 ? 14.656 5.970 -28.030 1.00 85.62 109 PHE A N 1
ATOM 800 C CA . PHE A 1 109 ? 14.904 7.084 -28.956 1.00 85.62 109 PHE A CA 1
ATOM 801 C C . PHE A 1 109 ? 16.163 7.896 -28.633 1.00 85.62 109 PHE A C 1
ATOM 803 O O . PHE A 1 109 ? 16.564 8.751 -29.427 1.00 85.62 109 PHE A O 1
ATOM 810 N N . GLY A 1 110 ? 16.792 7.671 -27.477 1.00 77.88 110 GLY A N 1
ATOM 811 C CA . GLY A 1 110 ? 18.047 8.323 -27.120 1.00 77.88 110 GLY A CA 1
ATOM 812 C C . GLY A 1 110 ? 19.142 7.944 -28.114 1.00 77.88 110 GLY A C 1
ATOM 813 O O . GLY A 1 110 ? 19.424 6.767 -28.309 1.00 77.88 110 GLY A O 1
ATOM 814 N N . ALA A 1 111 ? 19.747 8.943 -28.766 1.00 57.44 111 ALA A N 1
ATOM 815 C CA . ALA A 1 111 ? 20.733 8.765 -29.832 1.00 57.44 111 ALA A CA 1
ATOM 816 C C . ALA A 1 111 ? 21.820 7.735 -29.456 1.00 57.44 111 ALA A C 1
ATOM 818 O O . ALA A 1 111 ? 22.720 8.008 -28.661 1.00 57.44 111 ALA A O 1
ATOM 819 N N . TYR A 1 112 ? 21.733 6.559 -30.077 1.00 54.72 112 TYR A N 1
ATOM 820 C CA . TYR A 1 112 ? 22.408 5.305 -29.717 1.00 54.72 112 TYR A CA 1
ATOM 821 C C . TYR A 1 112 ? 23.956 5.316 -29.756 1.00 54.72 112 TYR A C 1
ATOM 823 O O . TYR A 1 112 ? 24.581 4.310 -29.426 1.00 54.72 112 TYR A O 1
ATOM 831 N N . GLY A 1 113 ? 24.602 6.416 -30.162 1.00 55.31 113 GLY A N 1
ATOM 832 C CA . GLY A 1 113 ? 26.041 6.447 -30.469 1.00 55.31 113 GLY A CA 1
ATOM 833 C C . GLY A 1 113 ? 26.906 7.318 -29.554 1.00 55.31 113 GLY A C 1
ATOM 834 O O . GLY A 1 113 ? 27.872 6.830 -28.977 1.00 55.31 113 GLY A O 1
ATOM 835 N N . ALA A 1 114 ? 26.591 8.610 -29.419 1.00 53.25 114 ALA A N 1
ATOM 836 C CA . ALA A 1 114 ? 27.485 9.580 -28.767 1.00 53.25 114 ALA A CA 1
ATOM 837 C C . ALA A 1 114 ? 27.198 9.776 -27.268 1.00 53.25 114 ALA A C 1
ATOM 839 O O . ALA A 1 114 ? 28.111 10.011 -26.481 1.00 53.25 114 ALA A O 1
ATOM 840 N N . THR A 1 115 ? 25.940 9.627 -26.849 1.00 54.22 115 THR A N 1
ATOM 841 C CA . THR A 1 115 ? 25.513 9.849 -25.458 1.00 54.22 115 THR A CA 1
ATOM 842 C C . THR A 1 115 ? 25.867 8.673 -24.546 1.00 54.22 115 THR A C 1
ATOM 844 O O . THR A 1 115 ? 26.013 8.853 -23.343 1.00 54.22 115 THR A O 1
ATOM 847 N N . ARG A 1 116 ? 26.057 7.471 -25.112 1.00 56.53 116 ARG A N 1
ATOM 848 C CA . ARG A 1 116 ? 26.337 6.230 -24.374 1.00 56.53 116 ARG A CA 1
ATOM 849 C C . ARG A 1 116 ? 27.664 6.310 -23.604 1.00 56.53 116 ARG A C 1
ATOM 851 O O . ARG A 1 116 ? 27.691 5.986 -22.427 1.00 56.53 116 ARG A O 1
ATOM 858 N N . ALA A 1 117 ? 28.732 6.825 -24.220 1.00 56.03 117 ALA A N 1
ATOM 859 C CA . ALA A 1 117 ? 30.047 6.937 -23.574 1.00 56.03 117 ALA A CA 1
ATOM 860 C C . ALA A 1 117 ? 30.102 8.002 -22.461 1.00 56.03 117 ALA A C 1
ATOM 862 O O . ALA A 1 117 ? 30.786 7.797 -21.465 1.00 56.03 117 ALA A O 1
ATOM 863 N N . LEU A 1 118 ? 29.365 9.111 -22.605 1.00 55.16 118 LEU A N 1
ATOM 864 C CA . LEU A 1 118 ? 29.349 10.197 -21.615 1.00 55.16 118 LEU A CA 1
ATOM 865 C C . LEU A 1 118 ? 28.412 9.891 -20.436 1.00 55.16 118 LEU A C 1
ATOM 867 O O . LEU A 1 118 ? 28.701 10.238 -19.296 1.00 55.16 118 LEU A O 1
ATOM 871 N N . LEU A 1 119 ? 27.306 9.187 -20.702 1.00 56.59 119 LEU A N 1
ATOM 872 C CA . LEU A 1 119 ? 26.371 8.769 -19.664 1.00 56.59 119 LEU A CA 1
ATOM 873 C C . LEU A 1 119 ? 26.922 7.643 -18.793 1.00 56.59 119 LEU A C 1
ATOM 875 O O . LEU A 1 119 ? 26.493 7.559 -17.657 1.00 56.59 119 LEU A O 1
ATOM 879 N N . PHE A 1 120 ? 27.836 6.781 -19.249 1.00 58.25 120 PHE A N 1
ATOM 880 C CA . PHE A 1 120 ? 28.270 5.649 -18.419 1.00 58.25 120 PHE A CA 1
ATOM 881 C C . PHE A 1 120 ? 29.088 6.056 -17.183 1.00 58.25 120 PHE A C 1
ATOM 883 O O . PHE A 1 120 ? 28.815 5.512 -16.114 1.00 58.25 120 PHE A O 1
ATOM 890 N N . ASP A 1 121 ? 29.985 7.044 -17.279 1.00 61.19 121 ASP A N 1
ATOM 891 C CA . ASP A 1 121 ? 30.747 7.536 -16.113 1.00 61.19 121 ASP A CA 1
ATOM 892 C C . ASP A 1 121 ? 29.905 8.440 -15.191 1.00 61.19 121 ASP A C 1
ATOM 894 O O . ASP A 1 121 ? 30.067 8.407 -13.973 1.00 61.19 121 ASP A O 1
ATOM 898 N N . GLU A 1 122 ? 28.934 9.188 -15.732 1.00 63.09 122 GLU A N 1
ATOM 899 C CA . GLU A 1 122 ? 28.044 10.044 -14.925 1.00 63.09 122 GLU A CA 1
ATOM 900 C C . GLU A 1 122 ? 26.729 9.359 -14.499 1.00 63.09 122 GLU A C 1
ATOM 902 O O . GLU A 1 122 ? 25.993 9.885 -13.658 1.00 63.09 122 GLU A O 1
ATOM 907 N N . SER A 1 123 ? 26.429 8.163 -15.024 1.00 63.88 123 SER A N 1
ATOM 908 C CA . SER A 1 123 ? 25.167 7.433 -14.794 1.00 63.88 123 SER A CA 1
ATOM 909 C C . SER A 1 123 ? 24.899 7.205 -13.317 1.00 63.88 123 SER A C 1
ATOM 911 O O . SER A 1 123 ? 23.753 7.289 -12.878 1.00 63.88 123 SER A O 1
ATOM 913 N N . MET A 1 124 ? 25.957 6.979 -12.534 1.00 68.12 124 MET A N 1
ATOM 914 C CA . MET A 1 124 ? 25.826 6.768 -11.103 1.00 68.12 124 MET A CA 1
ATOM 915 C C . MET A 1 124 ? 25.221 7.998 -10.424 1.00 68.12 124 MET A C 1
ATOM 917 O O . MET A 1 124 ? 24.328 7.842 -9.606 1.00 68.12 124 MET A O 1
ATOM 921 N N . LEU A 1 125 ? 25.619 9.218 -10.793 1.00 78.94 125 LEU A N 1
ATOM 922 C CA . LEU A 1 125 ? 25.078 10.435 -10.185 1.00 78.94 125 LEU A CA 1
ATOM 923 C C . LEU A 1 125 ? 23.622 10.685 -10.620 1.00 78.94 125 LEU A C 1
ATOM 925 O O . LEU A 1 125 ? 22.776 11.017 -9.787 1.00 78.94 125 LEU A O 1
ATOM 929 N N . PHE A 1 126 ? 23.322 10.470 -11.907 1.00 78.75 126 PHE A N 1
ATOM 930 C CA . PHE A 1 126 ? 21.984 10.660 -12.483 1.00 78.75 126 PHE A CA 1
ATOM 931 C C . PHE A 1 126 ? 20.953 9.624 -12.032 1.00 78.75 126 PHE A C 1
ATOM 933 O O . PHE A 1 126 ? 19.755 9.876 -12.133 1.00 78.75 126 PHE A O 1
ATOM 940 N N . VAL A 1 127 ? 21.393 8.472 -11.532 1.00 85.00 127 VAL A N 1
ATOM 941 C CA . VAL A 1 127 ? 20.504 7.429 -11.012 1.00 85.00 127 VAL A CA 1
ATOM 942 C C . VAL A 1 127 ? 20.473 7.435 -9.487 1.00 85.00 127 VAL A C 1
ATOM 944 O O . VAL A 1 127 ? 19.394 7.418 -8.896 1.00 85.00 127 VAL A O 1
ATOM 947 N N . LEU A 1 128 ? 21.636 7.519 -8.836 1.00 85.81 128 LEU A N 1
ATOM 948 C CA . LEU A 1 128 ? 21.746 7.440 -7.382 1.00 85.81 128 LEU A CA 1
ATOM 949 C C . LEU A 1 128 ? 21.080 8.629 -6.694 1.00 85.81 128 LEU A C 1
ATOM 951 O O . LEU A 1 128 ? 20.327 8.411 -5.751 1.00 85.81 128 LEU A O 1
ATOM 955 N N . LEU A 1 129 ? 21.328 9.870 -7.138 1.00 87.44 129 LEU A N 1
ATOM 956 C CA . LEU A 1 129 ? 20.757 11.041 -6.463 1.00 87.44 129 LEU A CA 1
ATOM 957 C C . LEU A 1 129 ? 19.229 11.089 -6.595 1.00 87.44 129 LEU A C 1
ATOM 959 O O . LEU A 1 129 ? 18.568 11.213 -5.562 1.00 87.44 129 LEU A O 1
ATOM 963 N N . PRO A 1 130 ? 18.626 10.935 -7.793 1.00 87.75 130 PRO A N 1
ATOM 964 C CA . PRO A 1 130 ? 17.171 10.913 -7.899 1.00 87.75 130 PRO A CA 1
ATOM 965 C C . PRO A 1 130 ? 16.554 9.678 -7.241 1.00 87.75 130 PRO A C 1
ATOM 967 O O . PRO A 1 130 ? 15.505 9.800 -6.617 1.00 87.75 130 PRO A O 1
ATOM 970 N N . GLY A 1 131 ? 17.208 8.514 -7.319 1.00 87.62 131 GLY A N 1
ATOM 971 C CA . GLY A 1 131 ? 16.768 7.300 -6.631 1.00 87.62 131 GLY A CA 1
ATOM 972 C C . GLY A 1 131 ? 16.768 7.459 -5.107 1.00 87.62 131 GLY A C 1
ATOM 973 O O . GLY A 1 131 ? 15.782 7.132 -4.451 1.00 87.62 131 GLY A O 1
ATOM 974 N N . ALA A 1 132 ? 17.826 8.037 -4.533 1.00 89.69 132 ALA A N 1
ATOM 975 C CA . ALA A 1 132 ? 17.909 8.326 -3.102 1.00 89.69 132 ALA A CA 1
ATOM 976 C C . ALA A 1 132 ? 16.890 9.391 -2.672 1.00 89.69 132 ALA A C 1
ATOM 978 O O . ALA A 1 132 ? 16.206 9.213 -1.666 1.00 89.69 132 ALA A O 1
ATOM 979 N N . ALA A 1 133 ? 16.739 10.471 -3.444 1.00 89.88 133 ALA A N 1
ATOM 980 C CA . ALA A 1 133 ? 15.730 11.496 -3.183 1.00 89.88 133 ALA A CA 1
ATOM 981 C C . ALA A 1 133 ? 14.309 10.912 -3.220 1.00 89.88 133 ALA A C 1
ATOM 983 O O . ALA A 1 133 ? 13.489 11.220 -2.356 1.00 89.88 133 ALA A O 1
ATOM 984 N N . TYR A 1 134 ? 14.037 10.025 -4.178 1.00 88.50 134 TYR A N 1
ATOM 985 C CA . TYR A 1 134 ? 12.783 9.288 -4.279 1.00 88.50 134 TYR A CA 1
ATOM 986 C C . TYR A 1 134 ? 12.548 8.388 -3.057 1.00 88.50 134 TYR A C 1
ATOM 988 O O . TYR A 1 134 ? 11.474 8.443 -2.462 1.00 88.50 134 TYR A O 1
ATOM 996 N N . LEU A 1 135 ? 13.552 7.622 -2.620 1.00 88.94 135 LEU A N 1
ATOM 997 C CA . LEU A 1 135 ? 13.459 6.793 -1.413 1.00 88.94 135 LEU A CA 1
ATOM 998 C C . LEU A 1 135 ? 13.177 7.623 -0.154 1.00 88.94 135 LEU A C 1
ATOM 1000 O O . LEU A 1 135 ? 12.305 7.265 0.635 1.00 88.94 135 LEU A O 1
ATOM 1004 N N . ILE A 1 136 ? 13.868 8.753 0.018 1.00 91.00 136 ILE A N 1
ATOM 1005 C CA . ILE A 1 136 ? 13.640 9.673 1.142 1.00 91.00 136 ILE A CA 1
ATOM 1006 C C . ILE A 1 136 ? 12.214 10.225 1.099 1.00 91.00 136 ILE A C 1
ATOM 1008 O O . ILE A 1 136 ? 11.528 10.235 2.120 1.00 91.00 136 ILE A O 1
ATOM 1012 N N . LEU A 1 137 ? 11.747 10.647 -0.079 1.00 90.00 137 LEU A N 1
ATOM 1013 C CA . LEU A 1 137 ? 10.377 11.114 -0.259 1.00 90.00 137 LEU A CA 1
ATOM 1014 C C . LEU A 1 137 ? 9.369 10.029 0.143 1.00 90.00 137 LEU A C 1
ATOM 1016 O O . LEU A 1 137 ? 8.417 10.324 0.859 1.00 90.00 137 LEU A O 1
ATOM 1020 N N . MET A 1 138 ? 9.596 8.777 -0.257 1.00 87.12 138 MET A N 1
ATOM 1021 C CA . MET A 1 138 ? 8.726 7.657 0.105 1.00 87.12 138 MET A CA 1
ATOM 1022 C C . MET A 1 138 ? 8.680 7.429 1.619 1.00 87.12 138 MET A C 1
ATOM 1024 O O . MET A 1 138 ? 7.592 7.288 2.175 1.00 87.12 138 MET A O 1
ATOM 1028 N N . ILE A 1 139 ? 9.828 7.483 2.301 1.00 88.88 139 ILE A N 1
ATOM 1029 C CA . ILE A 1 139 ? 9.894 7.391 3.768 1.00 88.88 139 ILE A CA 1
ATOM 1030 C C . ILE A 1 139 ? 9.075 8.514 4.416 1.00 88.88 139 ILE A C 1
ATOM 1032 O O . ILE A 1 139 ? 8.260 8.250 5.296 1.00 88.88 139 ILE A O 1
ATOM 1036 N N . ILE A 1 140 ? 9.224 9.758 3.948 1.00 91.31 140 ILE A N 1
ATOM 1037 C CA . ILE A 1 140 ? 8.466 10.902 4.476 1.00 91.31 140 ILE A CA 1
ATOM 1038 C C . ILE A 1 140 ? 6.956 10.686 4.311 1.00 91.31 140 ILE A C 1
ATOM 1040 O O . ILE A 1 140 ? 6.193 10.980 5.232 1.00 91.31 140 ILE A O 1
ATOM 1044 N N . ILE A 1 141 ? 6.506 10.161 3.166 1.00 88.25 141 ILE A N 1
ATOM 1045 C CA . ILE A 1 141 ? 5.076 9.920 2.935 1.00 88.25 141 ILE A CA 1
ATOM 1046 C C . ILE A 1 141 ? 4.558 8.794 3.846 1.00 88.25 141 ILE A C 1
ATOM 1048 O O . ILE A 1 141 ? 3.463 8.942 4.393 1.00 88.25 141 ILE A O 1
ATOM 1052 N N . ILE A 1 142 ? 5.318 7.710 4.060 1.00 86.75 142 ILE A N 1
ATOM 1053 C CA . ILE A 1 142 ? 4.955 6.642 5.016 1.00 86.75 142 ILE A CA 1
ATOM 1054 C C . ILE A 1 142 ? 4.759 7.231 6.414 1.00 86.75 142 ILE A C 1
ATOM 1056 O O . ILE A 1 142 ? 3.691 7.087 7.013 1.00 86.75 142 ILE A O 1
ATOM 1060 N N . GLU A 1 143 ? 5.772 7.944 6.903 1.00 89.12 143 GLU A N 1
ATOM 1061 C CA . GLU A 1 143 ? 5.790 8.535 8.240 1.00 89.12 143 GLU A CA 1
ATOM 1062 C C . GLU A 1 143 ? 4.637 9.528 8.442 1.00 89.12 143 GLU A C 1
ATOM 1064 O O . GLU A 1 143 ? 4.010 9.553 9.502 1.00 89.12 143 GLU A O 1
ATOM 1069 N N . ALA A 1 144 ? 4.304 10.309 7.411 1.00 89.38 144 ALA A N 1
ATOM 1070 C CA . ALA A 1 144 ? 3.225 11.288 7.474 1.00 89.38 144 ALA A CA 1
ATOM 1071 C C . ALA A 1 144 ? 1.822 10.659 7.523 1.00 89.38 144 ALA A C 1
ATOM 1073 O O . ALA A 1 144 ? 0.913 11.260 8.097 1.00 89.38 144 ALA A O 1
ATOM 1074 N N . ASN A 1 145 ? 1.623 9.478 6.926 1.00 87.19 145 ASN A N 1
ATOM 1075 C CA . ASN A 1 145 ? 0.283 8.920 6.719 1.00 87.19 145 ASN A CA 1
ATOM 1076 C C . ASN A 1 145 ? -0.050 7.706 7.599 1.00 87.19 145 ASN A C 1
ATOM 1078 O O . ASN A 1 145 ? -1.235 7.419 7.775 1.00 87.19 145 ASN A O 1
ATOM 1082 N N . ARG A 1 146 ? 0.935 7.028 8.209 1.00 88.44 146 ARG A N 1
ATOM 1083 C CA . ARG A 1 146 ? 0.701 5.794 8.993 1.00 88.44 146 ARG A CA 1
ATOM 1084 C C . ARG A 1 146 ? -0.345 5.931 10.105 1.00 88.44 146 ARG A C 1
ATOM 1086 O O . ARG A 1 146 ? -1.124 5.009 10.334 1.00 88.44 146 ARG A O 1
ATOM 1093 N N . SER A 1 147 ? -0.418 7.099 10.745 1.00 86.06 147 SER A N 1
ATOM 1094 C CA . SER A 1 147 ? -1.359 7.350 11.846 1.00 86.06 147 SER A CA 1
ATOM 1095 C C . SER A 1 147 ? -2.825 7.378 11.399 1.00 86.06 147 SER A C 1
ATOM 1097 O O . SER A 1 147 ? -3.702 6.992 12.167 1.00 86.06 147 SER A O 1
ATOM 1099 N N . THR A 1 148 ? -3.097 7.806 10.162 1.00 86.50 148 THR A N 1
ATOM 1100 C CA . THR A 1 148 ? -4.458 7.983 9.639 1.00 86.50 148 THR A CA 1
ATOM 1101 C C . THR A 1 148 ? -5.156 6.638 9.475 1.00 86.50 148 THR A C 1
ATOM 1103 O O . THR A 1 148 ? -6.247 6.440 9.990 1.00 86.50 148 THR A O 1
ATOM 1106 N N . PHE A 1 149 ? -4.488 5.667 8.850 1.00 84.50 149 PHE A N 1
ATOM 1107 C CA . PHE A 1 149 ? -5.100 4.362 8.595 1.00 84.50 149 PHE A CA 1
ATOM 1108 C C . PHE A 1 149 ? -5.416 3.605 9.888 1.00 84.50 149 PHE A C 1
ATOM 1110 O O . PHE A 1 149 ? -6.485 3.021 10.029 1.00 84.50 149 PHE A O 1
ATOM 1117 N N . SER A 1 150 ? -4.496 3.639 10.854 1.00 87.31 150 SER A N 1
ATOM 1118 C CA . SER A 1 150 ? -4.689 2.965 12.140 1.00 87.31 150 SER A CA 1
ATOM 1119 C C . SER A 1 150 ? -5.895 3.518 12.899 1.00 87.31 150 SER A C 1
ATOM 1121 O O . SER A 1 150 ? -6.726 2.762 13.404 1.00 87.31 150 SER A O 1
ATOM 1123 N N . THR A 1 151 ? -6.049 4.845 12.921 1.00 88.19 151 THR A N 1
ATOM 1124 C CA . THR A 1 151 ? -7.223 5.458 13.543 1.00 88.19 151 THR A CA 1
ATOM 1125 C C . THR A 1 151 ? -8.503 5.174 12.789 1.00 88.19 151 THR A C 1
ATOM 1127 O O . THR A 1 151 ? -9.507 4.922 13.440 1.00 88.19 151 THR A O 1
ATOM 1130 N N . ASP A 1 152 ? -8.477 5.143 11.457 1.00 88.38 152 ASP A N 1
ATOM 1131 C CA . ASP A 1 152 ? -9.679 4.857 10.674 1.00 88.38 152 ASP A CA 1
ATOM 1132 C C . ASP A 1 152 ? -10.203 3.448 10.992 1.00 88.38 152 ASP A C 1
ATOM 1134 O O . ASP A 1 152 ? -11.398 3.264 11.223 1.00 88.38 152 ASP A O 1
ATOM 1138 N N . VAL A 1 153 ? -9.310 2.456 11.117 1.00 87.00 153 VAL A N 1
ATOM 1139 C CA . VAL A 1 153 ? -9.687 1.093 11.531 1.00 87.00 153 VAL A CA 1
ATOM 1140 C C . VAL A 1 153 ? -10.265 1.080 12.951 1.00 87.00 153 VAL A C 1
ATOM 1142 O O . VAL A 1 153 ? -11.254 0.393 13.214 1.00 87.00 153 VAL A O 1
ATOM 1145 N N . LEU A 1 154 ? -9.679 1.844 13.878 1.00 89.12 154 LEU A N 1
ATOM 1146 C CA . LEU A 1 154 ? -10.172 1.931 15.255 1.00 89.12 154 LEU A CA 1
ATOM 1147 C C . LEU A 1 154 ? -11.532 2.626 15.356 1.00 89.12 154 LEU A C 1
ATOM 1149 O O . LEU A 1 154 ? -12.362 2.198 16.161 1.00 89.12 154 LEU A O 1
ATOM 1153 N N . GLU A 1 155 ? -11.756 3.676 14.571 1.00 88.44 155 GLU A N 1
ATOM 1154 C CA . GLU A 1 155 ? -12.986 4.468 14.565 1.00 88.44 155 GLU A CA 1
ATOM 1155 C C . GLU A 1 155 ? -14.145 3.685 13.936 1.00 88.44 155 GLU A C 1
ATOM 1157 O O . GLU A 1 155 ? -15.244 3.654 14.496 1.00 88.44 155 GLU A O 1
ATOM 1162 N N . GLN A 1 156 ? -13.884 2.989 12.825 1.00 88.56 156 GLN A N 1
ATOM 1163 C CA . GLN A 1 156 ? -14.913 2.333 12.013 1.00 88.56 156 GLN A CA 1
ATOM 1164 C C . GLN A 1 156 ? -15.257 0.894 12.437 1.00 88.56 156 GLN A C 1
ATOM 1166 O O . GLN A 1 156 ? -16.146 0.274 11.846 1.00 88.56 156 GLN A O 1
ATOM 1171 N N . ARG A 1 157 ? -14.597 0.347 13.468 1.00 91.06 157 ARG A N 1
ATOM 1172 C CA . ARG A 1 157 ? -14.864 -1.016 13.964 1.00 91.06 157 ARG A CA 1
ATOM 1173 C C . ARG A 1 157 ? -16.334 -1.219 14.358 1.00 91.06 157 ARG A C 1
ATOM 1175 O O . ARG A 1 157 ? -16.944 -0.347 14.982 1.00 91.06 157 ARG A O 1
ATOM 1182 N N . SER A 1 158 ? -16.890 -2.390 14.057 1.00 88.94 158 SER A N 1
ATOM 1183 C CA . SER A 1 158 ? -18.269 -2.732 14.430 1.00 88.94 158 SER A CA 1
ATOM 1184 C C . SER A 1 158 ? -18.473 -2.772 15.949 1.00 88.94 158 SER A C 1
ATOM 1186 O O . SER A 1 158 ? -17.532 -2.958 16.725 1.00 88.94 158 SER A O 1
ATOM 1188 N N . VAL A 1 159 ? -19.716 -2.573 16.394 1.00 86.69 159 VAL A N 1
ATOM 1189 C CA . VAL A 1 159 ? -20.090 -2.707 17.811 1.00 86.69 159 VAL A CA 1
ATOM 1190 C C . VAL A 1 159 ? -19.846 -4.147 18.270 1.00 86.69 159 VAL A C 1
ATOM 1192 O O . VAL A 1 159 ? -20.116 -5.089 17.532 1.00 86.69 159 VAL A O 1
ATOM 1195 N N . GLY A 1 160 ? -19.287 -4.318 19.470 1.00 88.06 160 GLY A N 1
ATOM 1196 C CA . GLY A 1 160 ? -18.979 -5.636 20.038 1.00 88.06 160 GLY A CA 1
ATOM 1197 C C . GLY A 1 160 ? -17.693 -6.286 19.517 1.00 88.06 160 GLY A C 1
ATOM 1198 O O . GLY A 1 160 ? -17.226 -7.250 20.115 1.00 88.06 160 GLY A O 1
ATOM 1199 N N . VAL A 1 161 ? -17.071 -5.745 18.463 1.00 92.88 161 VAL A N 1
ATOM 1200 C CA . VAL A 1 161 ? -15.762 -6.222 18.005 1.00 92.88 161 VAL A CA 1
ATOM 1201 C C . VAL A 1 161 ? -14.675 -5.645 18.904 1.00 92.88 161 VAL A C 1
ATOM 1203 O O . VAL A 1 161 ? -14.519 -4.424 19.023 1.00 92.88 161 VAL A O 1
ATOM 1206 N N . SER A 1 162 ? -13.926 -6.548 19.532 1.00 94.12 162 SER A N 1
ATOM 1207 C CA . SER A 1 162 ? -12.794 -6.211 20.385 1.00 94.12 162 SER A CA 1
ATOM 1208 C C . SER A 1 162 ? -11.696 -5.516 19.566 1.00 94.12 162 SER A C 1
ATOM 1210 O O . SER A 1 162 ? -11.473 -5.822 18.388 1.00 94.12 162 SER A O 1
ATOM 1212 N N . VAL A 1 163 ? -11.005 -4.543 20.164 1.00 92.88 163 VAL A N 1
ATOM 1213 C CA . VAL A 1 163 ? -9.897 -3.843 19.492 1.00 92.88 163 VAL A CA 1
ATOM 1214 C C . VAL A 1 163 ? -8.773 -4.828 19.203 1.00 92.88 163 VAL A C 1
ATOM 1216 O O . VAL A 1 163 ? -8.157 -4.767 18.136 1.00 92.88 163 VAL A O 1
ATOM 1219 N N . ARG A 1 164 ? -8.545 -5.766 20.127 1.00 95.31 164 ARG A N 1
ATOM 1220 C CA . ARG A 1 164 ? -7.545 -6.817 19.980 1.00 95.31 164 ARG A CA 1
ATOM 1221 C C . ARG A 1 164 ? -7.798 -7.670 18.741 1.00 95.31 164 ARG A C 1
ATOM 1223 O O . ARG A 1 164 ? -6.885 -7.835 17.935 1.00 95.31 164 ARG A O 1
ATOM 1230 N N . ASP A 1 165 ? -9.019 -8.169 18.553 1.00 95.62 165 ASP A N 1
ATOM 1231 C CA . ASP A 1 165 ? -9.334 -9.063 17.433 1.00 95.62 165 ASP A CA 1
ATOM 1232 C C . ASP A 1 165 ? -9.332 -8.309 16.098 1.00 95.62 165 ASP A C 1
ATOM 1234 O O . ASP A 1 165 ? -8.821 -8.824 15.099 1.00 95.62 165 ASP A O 1
ATOM 1238 N N . ALA A 1 166 ? -9.816 -7.060 16.081 1.00 94.00 166 ALA A N 1
ATOM 1239 C CA . ALA A 1 166 ? -9.748 -6.199 14.901 1.00 94.00 166 ALA A CA 1
ATOM 1240 C C . ALA A 1 166 ? -8.296 -5.960 14.454 1.00 94.00 166 ALA A C 1
ATOM 1242 O O . ALA A 1 166 ? -7.962 -6.165 13.284 1.00 94.00 166 ALA A O 1
ATOM 1243 N N . MET A 1 167 ? -7.415 -5.578 15.386 1.00 95.00 167 MET A N 1
ATOM 1244 C CA . MET A 1 167 ? -5.999 -5.340 15.095 1.00 95.00 167 MET A CA 1
ATOM 1245 C C . MET A 1 167 ? -5.267 -6.627 14.721 1.00 95.00 167 MET A C 1
ATOM 1247 O O . MET A 1 167 ? -4.509 -6.638 13.754 1.00 95.00 167 MET A O 1
ATOM 1251 N N . ARG A 1 168 ? -5.523 -7.734 15.427 1.00 95.81 168 ARG A N 1
ATOM 1252 C CA . ARG A 1 168 ? -4.962 -9.051 15.101 1.00 95.81 168 ARG A CA 1
ATOM 1253 C C . ARG A 1 168 ? -5.312 -9.465 13.673 1.00 95.81 168 ARG A C 1
ATOM 1255 O O . ARG A 1 168 ? -4.429 -9.884 12.923 1.00 95.81 168 ARG A O 1
ATOM 1262 N N . SER A 1 169 ? -6.584 -9.338 13.295 1.00 95.75 169 SER A N 1
ATOM 1263 C CA . SER A 1 169 ? -7.062 -9.662 11.949 1.00 95.75 169 SER A CA 1
ATOM 1264 C C . SER A 1 169 ? -6.394 -8.774 10.895 1.00 95.75 169 SER A C 1
ATOM 1266 O O . SER A 1 169 ? -5.841 -9.280 9.917 1.00 95.75 169 SER A O 1
ATOM 1268 N N . ALA A 1 170 ? -6.346 -7.458 11.130 1.00 95.06 170 ALA A N 1
ATOM 1269 C CA . ALA A 1 170 ? -5.698 -6.509 10.228 1.00 95.06 170 ALA A CA 1
ATOM 1270 C C . ALA A 1 170 ? -4.204 -6.819 10.026 1.00 95.06 170 ALA A C 1
ATOM 1272 O O . ALA A 1 170 ? -3.757 -6.951 8.887 1.00 95.06 170 ALA A O 1
ATOM 1273 N N . LEU A 1 171 ? -3.445 -7.003 11.111 1.00 96.69 171 LEU A N 1
ATOM 1274 C CA . LEU A 1 171 ? -2.012 -7.311 11.058 1.00 96.69 171 LEU A CA 1
ATOM 1275 C C . LEU A 1 171 ? -1.732 -8.648 10.371 1.00 96.69 171 LEU A C 1
ATOM 1277 O O . LEU A 1 171 ? -0.820 -8.736 9.554 1.00 96.69 171 LEU A O 1
ATOM 1281 N N . THR A 1 172 ? -2.529 -9.679 10.660 1.00 97.75 172 THR A N 1
ATOM 1282 C CA . THR A 1 172 ? -2.380 -10.994 10.017 1.00 97.75 172 THR A CA 1
ATOM 1283 C C . THR A 1 172 ? -2.595 -10.880 8.510 1.00 97.75 172 THR A C 1
ATOM 1285 O O . THR A 1 172 ? -1.772 -11.356 7.728 1.00 97.75 172 THR A O 1
ATOM 1288 N N . ASN A 1 173 ? -3.656 -10.188 8.089 1.00 97.19 173 ASN A N 1
ATOM 1289 C CA . ASN A 1 173 ? -3.947 -9.979 6.673 1.00 97.19 173 ASN A CA 1
ATOM 1290 C C . ASN A 1 173 ? -2.840 -9.175 5.979 1.00 97.19 173 ASN A C 1
ATOM 1292 O O . ASN A 1 173 ? -2.405 -9.554 4.892 1.00 97.19 173 ASN A O 1
ATOM 1296 N N . MET A 1 174 ? -2.340 -8.106 6.605 1.00 96.81 174 MET A N 1
ATOM 1297 C CA . MET A 1 174 ? -1.242 -7.317 6.039 1.00 96.81 174 MET A CA 1
ATOM 1298 C C . MET A 1 174 ? 0.057 -8.120 5.949 1.00 96.81 174 MET A C 1
ATOM 1300 O O . MET A 1 174 ? 0.724 -8.055 4.919 1.00 96.81 174 MET A O 1
ATOM 1304 N N . ALA A 1 175 ? 0.388 -8.930 6.960 1.00 97.94 175 ALA A N 1
ATOM 1305 C CA . ALA A 1 175 ? 1.551 -9.814 6.928 1.00 97.94 175 ALA A CA 1
ATOM 1306 C C . ALA A 1 175 ? 1.473 -10.813 5.764 1.00 97.94 175 ALA A C 1
ATOM 1308 O O . ALA A 1 175 ? 2.444 -10.981 5.028 1.00 97.94 175 ALA A O 1
ATOM 1309 N N . VAL A 1 176 ? 0.311 -11.444 5.566 1.00 98.31 176 VAL A N 1
ATOM 1310 C CA . VAL A 1 176 ? 0.094 -12.407 4.477 1.00 98.31 176 VAL A CA 1
ATOM 1311 C C . VAL A 1 176 ? 0.202 -11.726 3.114 1.00 98.31 176 VAL A C 1
ATOM 1313 O O . VAL A 1 176 ? 0.934 -12.205 2.250 1.00 98.31 176 VAL A O 1
ATOM 1316 N N . VAL A 1 177 ? -0.478 -10.592 2.915 1.00 98.00 177 VAL A N 1
ATOM 1317 C CA . VAL A 1 177 ? -0.423 -9.848 1.646 1.00 98.00 177 VAL A CA 1
ATOM 1318 C C . VAL A 1 177 ? 1.001 -9.374 1.353 1.00 98.00 177 VAL A C 1
ATOM 1320 O O . VAL A 1 177 ? 1.481 -9.545 0.232 1.00 98.00 177 VAL A O 1
ATOM 1323 N N . ALA A 1 178 ? 1.700 -8.833 2.354 1.00 98.06 178 ALA A N 1
ATOM 1324 C CA . ALA A 1 178 ? 3.086 -8.403 2.224 1.00 98.06 178 ALA A CA 1
ATOM 1325 C C . ALA A 1 178 ? 4.017 -9.567 1.869 1.00 98.06 178 ALA A C 1
ATOM 1327 O O . ALA A 1 178 ? 4.863 -9.414 0.993 1.00 98.06 178 ALA A O 1
ATOM 1328 N N . ALA A 1 179 ? 3.850 -10.731 2.502 1.00 98.44 179 ALA A N 1
ATOM 1329 C CA . ALA A 1 179 ? 4.651 -11.917 2.216 1.00 98.44 179 ALA A CA 1
ATOM 1330 C C . ALA A 1 179 ? 4.418 -12.428 0.787 1.00 98.44 179 ALA A C 1
ATOM 1332 O O . ALA A 1 179 ? 5.379 -12.693 0.069 1.00 98.44 179 ALA A O 1
ATOM 1333 N N . LEU A 1 180 ? 3.160 -12.505 0.339 1.00 98.25 180 LEU A N 1
ATOM 1334 C CA . LEU A 1 180 ? 2.832 -12.893 -1.035 1.00 98.25 180 LEU A CA 1
ATOM 1335 C C . LEU A 1 180 ? 3.444 -11.917 -2.046 1.00 98.25 180 LEU A C 1
ATOM 1337 O O . LEU A 1 180 ? 4.122 -12.338 -2.983 1.00 98.25 180 LEU A O 1
ATOM 1341 N N . LEU A 1 181 ? 3.279 -10.612 -1.830 1.00 97.94 181 LEU A N 1
ATOM 1342 C CA . LEU A 1 181 ? 3.872 -9.598 -2.698 1.00 97.94 181 LEU A CA 1
ATOM 1343 C C . LEU A 1 181 ? 5.405 -9.675 -2.702 1.00 97.94 181 LEU A C 1
ATOM 1345 O O . LEU A 1 181 ? 6.021 -9.622 -3.765 1.00 97.94 181 LEU A O 1
ATOM 1349 N N . LEU A 1 182 ? 6.020 -9.876 -1.535 1.00 98.12 182 LEU A N 1
ATOM 1350 C CA . LEU A 1 182 ? 7.460 -10.059 -1.391 1.00 98.12 182 LEU A CA 1
ATOM 1351 C C . LEU A 1 182 ? 7.960 -11.257 -2.209 1.00 98.12 182 LEU A C 1
ATOM 1353 O O . LEU A 1 182 ? 8.978 -11.133 -2.884 1.00 98.12 182 LEU A O 1
ATOM 1357 N N . THR A 1 183 ? 7.243 -12.388 -2.212 1.00 98.25 183 THR A N 1
ATOM 1358 C CA . THR A 1 183 ? 7.635 -13.548 -3.035 1.00 98.25 183 THR A CA 1
ATOM 1359 C C . THR A 1 183 ? 7.619 -13.240 -4.529 1.00 98.25 183 THR A C 1
ATOM 1361 O O . THR A 1 183 ? 8.543 -13.634 -5.237 1.00 98.25 183 THR A O 1
ATOM 1364 N N . VAL A 1 184 ? 6.627 -12.480 -5.004 1.00 98.12 184 VAL A N 1
ATOM 1365 C CA . VAL A 1 184 ? 6.552 -12.049 -6.408 1.00 98.12 184 VAL A CA 1
ATOM 1366 C C . VAL A 1 184 ? 7.698 -11.094 -6.745 1.00 98.12 184 VAL A C 1
ATOM 1368 O O . VAL A 1 184 ? 8.331 -11.244 -7.787 1.00 98.12 184 VAL A O 1
ATOM 1371 N N . ILE A 1 185 ? 8.008 -10.144 -5.858 1.00 97.94 185 ILE A N 1
ATOM 1372 C CA . ILE A 1 185 ? 9.117 -9.199 -6.048 1.00 97.94 185 ILE A CA 1
ATOM 1373 C C . ILE A 1 185 ? 10.456 -9.942 -6.106 1.00 97.94 185 ILE A C 1
ATOM 1375 O O . ILE A 1 185 ? 11.234 -9.710 -7.027 1.00 97.94 185 ILE A O 1
ATOM 1379 N N . ILE A 1 186 ? 10.711 -10.866 -5.174 1.00 97.69 186 ILE A N 1
ATOM 1380 C CA . ILE A 1 186 ? 11.940 -11.673 -5.160 1.00 97.69 186 ILE A CA 1
ATOM 1381 C C . ILE A 1 186 ? 12.042 -12.521 -6.431 1.00 97.69 186 ILE A C 1
ATOM 1383 O O . ILE A 1 186 ? 13.114 -12.583 -7.026 1.00 97.69 186 ILE A O 1
ATOM 1387 N N . ALA A 1 187 ? 10.941 -13.127 -6.884 1.00 97.75 187 ALA A N 1
ATOM 1388 C CA . ALA A 1 187 ? 10.926 -13.867 -8.142 1.00 97.75 187 ALA A CA 1
ATOM 1389 C C . ALA A 1 187 ? 11.285 -12.959 -9.331 1.00 97.75 187 ALA A C 1
ATOM 1391 O O . ALA A 1 187 ? 12.136 -13.321 -10.134 1.00 97.75 187 ALA A O 1
ATOM 1392 N N . MET A 1 188 ? 10.724 -11.748 -9.409 1.00 96.94 188 MET A N 1
ATOM 1393 C CA . MET A 1 188 ? 11.060 -10.776 -10.461 1.00 96.94 188 MET A CA 1
ATOM 1394 C C . MET A 1 188 ? 12.510 -10.279 -10.394 1.00 96.94 188 MET A C 1
ATOM 1396 O O . MET A 1 188 ? 13.093 -9.965 -11.428 1.00 96.94 188 MET A O 1
ATOM 1400 N N . MET A 1 189 ? 13.114 -10.228 -9.205 1.00 95.81 189 MET A N 1
ATOM 1401 C CA . MET A 1 189 ? 14.543 -9.930 -9.050 1.00 95.81 189 MET A CA 1
ATOM 1402 C C . MET A 1 189 ? 15.448 -11.075 -9.524 1.00 95.81 189 MET A C 1
ATOM 1404 O O . MET A 1 189 ? 16.608 -10.830 -9.846 1.00 95.81 189 MET A O 1
ATOM 1408 N N . GLN A 1 190 ? 14.941 -12.311 -9.539 1.00 96.06 190 GLN A N 1
ATOM 1409 C CA . GLN A 1 190 ? 15.648 -13.486 -10.057 1.00 96.06 190 GLN A CA 1
ATOM 1410 C C . GLN A 1 190 ? 15.494 -13.649 -11.571 1.00 96.06 190 GLN A C 1
ATOM 1412 O O . GLN A 1 190 ? 16.292 -14.355 -12.182 1.00 96.06 190 GLN A O 1
ATOM 1417 N N . VAL A 1 191 ? 14.476 -13.026 -12.172 1.00 94.06 191 VAL A N 1
ATOM 1418 C CA . VAL A 1 191 ? 14.347 -12.952 -13.630 1.00 94.06 191 VAL A CA 1
ATOM 1419 C C . VAL A 1 191 ? 15.481 -12.085 -14.176 1.00 94.06 191 VAL A C 1
ATOM 1421 O O . VAL A 1 191 ? 15.795 -11.033 -13.612 1.00 94.06 191 VAL A O 1
ATOM 1424 N N . ASP A 1 192 ? 16.084 -12.531 -15.280 1.00 88.88 192 ASP A N 1
ATOM 1425 C CA . ASP A 1 192 ? 17.127 -11.782 -15.974 1.00 88.88 192 ASP A CA 1
ATOM 1426 C C . ASP A 1 192 ? 16.673 -10.349 -16.295 1.00 88.88 192 ASP A C 1
ATOM 1428 O O . ASP A 1 192 ? 15.481 -10.047 -16.436 1.00 88.88 192 ASP A O 1
ATOM 1432 N N . SER A 1 193 ? 17.645 -9.438 -16.394 1.00 90.75 193 SER A N 1
ATOM 1433 C CA . SER A 1 193 ? 17.372 -8.044 -16.744 1.00 90.75 193 SER A CA 1
ATOM 1434 C C . SER A 1 193 ? 16.552 -7.981 -18.041 1.00 90.75 193 SER A C 1
ATOM 1436 O O . SER A 1 193 ? 16.836 -8.743 -18.964 1.00 90.75 193 SER A O 1
ATOM 1438 N N . PRO A 1 194 ? 15.567 -7.067 -18.164 1.00 89.94 194 PRO A N 1
ATOM 1439 C CA . PRO A 1 194 ? 14.773 -6.950 -19.389 1.00 89.94 194 PRO A CA 1
ATOM 1440 C C . PRO A 1 194 ? 15.596 -6.506 -20.610 1.00 89.94 194 PRO A C 1
ATOM 1442 O O . PRO A 1 194 ? 15.041 -6.377 -21.694 1.00 89.94 194 PRO A O 1
ATOM 1445 N N . ILE A 1 195 ? 16.888 -6.221 -20.428 1.00 91.19 195 ILE A N 1
ATOM 1446 C CA . ILE A 1 195 ? 17.835 -5.769 -21.442 1.00 91.19 195 ILE A CA 1
ATOM 1447 C C . ILE A 1 195 ? 19.178 -6.491 -21.260 1.00 91.19 195 ILE A C 1
ATOM 1449 O O . ILE A 1 195 ? 19.579 -6.788 -20.134 1.00 91.19 195 ILE A O 1
ATOM 1453 N N . ASP A 1 196 ? 19.919 -6.686 -22.352 1.00 90.12 196 ASP A N 1
ATOM 1454 C CA . ASP A 1 196 ? 21.224 -7.373 -22.335 1.00 90.12 196 ASP A CA 1
ATOM 1455 C C . ASP A 1 196 ? 22.304 -6.630 -21.531 1.00 90.12 196 ASP A C 1
ATOM 1457 O O . ASP A 1 196 ? 23.297 -7.222 -21.110 1.00 90.12 196 ASP A O 1
ATOM 1461 N N . GLU A 1 197 ? 22.134 -5.320 -21.319 1.00 87.00 197 GLU A N 1
ATOM 1462 C CA . GLU A 1 197 ? 23.063 -4.478 -20.567 1.00 87.00 197 GLU A CA 1
ATOM 1463 C C . GLU A 1 197 ? 22.421 -3.985 -19.255 1.00 87.00 197 GLU A C 1
ATOM 1465 O O . GLU A 1 197 ? 21.835 -2.899 -19.221 1.00 87.00 197 GLU A O 1
ATOM 1470 N N . PRO A 1 198 ? 22.576 -4.714 -18.130 1.00 82.19 198 PRO A N 1
ATOM 1471 C CA . PRO A 1 198 ? 21.929 -4.379 -16.855 1.00 82.19 198 PRO A CA 1
ATOM 1472 C C . PRO A 1 198 ? 22.306 -3.002 -16.299 1.00 82.19 198 PRO A C 1
ATOM 1474 O O . PRO A 1 198 ? 21.591 -2.436 -15.474 1.00 82.19 198 PRO A O 1
ATOM 1477 N N . ARG A 1 199 ? 23.454 -2.465 -16.733 1.00 83.31 199 ARG A N 1
ATOM 1478 C CA . ARG A 1 199 ? 23.959 -1.149 -16.327 1.00 83.31 199 ARG A CA 1
ATOM 1479 C C . ARG A 1 199 ? 23.323 0.004 -17.093 1.00 83.31 199 ARG A C 1
ATOM 1481 O O . ARG A 1 199 ? 23.582 1.147 -16.729 1.00 83.31 199 ARG A O 1
ATOM 1488 N N . ALA A 1 200 ? 22.518 -0.243 -18.122 1.00 85.94 200 ALA A N 1
ATOM 1489 C CA . ALA A 1 200 ? 21.806 0.844 -18.773 1.00 85.94 200 ALA A CA 1
ATOM 1490 C C . ALA A 1 200 ? 20.765 1.457 -17.818 1.00 85.94 200 ALA A C 1
ATOM 1492 O O . ALA A 1 200 ? 20.265 0.800 -16.904 1.00 85.94 200 ALA A O 1
ATOM 1493 N N . LEU A 1 201 ? 20.413 2.721 -18.061 1.00 86.38 201 LEU A N 1
ATOM 1494 C CA . LEU A 1 201 ? 19.504 3.513 -17.224 1.00 86.38 201 LEU A CA 1
ATOM 1495 C C . LEU A 1 201 ? 18.202 2.768 -16.872 1.00 86.38 201 LEU A C 1
ATOM 1497 O O . LEU A 1 201 ? 17.791 2.758 -15.714 1.00 86.38 201 LEU A O 1
ATOM 1501 N N . LEU A 1 202 ? 17.585 2.115 -17.863 1.00 90.44 202 LEU A N 1
ATOM 1502 C CA . LEU A 1 202 ? 16.352 1.342 -17.689 1.00 90.44 202 LEU A CA 1
ATOM 1503 C C . LEU A 1 202 ? 16.539 0.181 -16.707 1.00 90.44 202 LEU A C 1
ATOM 1505 O O . LEU A 1 202 ? 15.731 0.024 -15.793 1.00 90.44 202 LEU A O 1
ATOM 1509 N N . GLY A 1 203 ? 17.619 -0.591 -16.859 1.00 91.50 203 GLY A N 1
ATOM 1510 C CA . GLY A 1 203 ? 17.947 -1.711 -15.977 1.00 91.50 203 GLY A CA 1
ATOM 1511 C C . GLY A 1 203 ? 18.205 -1.261 -14.539 1.00 91.50 203 GLY A C 1
ATOM 1512 O O . GLY A 1 203 ? 17.690 -1.873 -13.605 1.00 91.50 203 GLY A O 1
ATOM 1513 N N . GLN A 1 204 ? 18.920 -0.148 -14.348 1.00 91.56 204 GLN A N 1
ATOM 1514 C CA . GLN A 1 204 ? 19.188 0.387 -13.010 1.00 91.56 204 GLN A CA 1
ATOM 1515 C C . GLN A 1 204 ? 17.908 0.863 -12.305 1.00 91.56 204 GLN A C 1
ATOM 1517 O O . GLN A 1 204 ? 17.685 0.513 -11.147 1.00 91.56 204 GLN A O 1
ATOM 1522 N N . TRP A 1 205 ? 17.034 1.610 -12.990 1.00 93.38 205 TRP A N 1
ATOM 1523 C CA . TRP A 1 205 ? 15.760 2.058 -12.409 1.00 93.38 205 TRP A CA 1
ATOM 1524 C C . TRP A 1 205 ? 14.795 0.907 -12.139 1.00 93.38 205 TRP A C 1
ATOM 1526 O O . TRP A 1 205 ? 14.133 0.906 -11.103 1.00 93.38 205 TRP A O 1
ATOM 1536 N N . TYR A 1 206 ? 14.747 -0.089 -13.027 1.00 95.25 206 TYR A N 1
ATOM 1537 C CA . TYR A 1 206 ? 14.009 -1.330 -12.792 1.00 95.25 206 TYR A CA 1
ATOM 1538 C C . TYR A 1 206 ? 14.437 -1.980 -11.469 1.00 95.25 206 TYR A C 1
ATOM 1540 O O . TYR A 1 206 ? 13.592 -2.255 -10.616 1.00 95.25 206 TYR A O 1
ATOM 1548 N N . GLN A 1 207 ? 15.748 -2.133 -11.256 1.00 94.50 207 GLN A N 1
ATOM 1549 C CA . GLN A 1 207 ? 16.280 -2.698 -10.016 1.00 94.50 207 GLN A CA 1
ATOM 1550 C C . GLN A 1 207 ? 15.984 -1.810 -8.803 1.00 94.50 207 GLN A C 1
ATOM 1552 O O . GLN A 1 207 ? 15.535 -2.317 -7.778 1.00 94.50 207 GLN A O 1
ATOM 1557 N N . ILE A 1 208 ? 16.161 -0.487 -8.906 1.00 93.69 208 ILE A N 1
ATOM 1558 C CA . ILE A 1 208 ? 15.844 0.447 -7.813 1.00 93.69 208 ILE A CA 1
ATOM 1559 C C . ILE A 1 208 ? 14.386 0.312 -7.389 1.00 93.69 208 ILE A C 1
ATOM 1561 O O . ILE A 1 208 ? 14.124 0.213 -6.192 1.00 93.69 208 ILE A O 1
ATOM 1565 N N . PHE A 1 209 ? 13.441 0.266 -8.328 1.00 95.88 209 PHE A N 1
ATOM 1566 C CA . PHE A 1 209 ? 12.031 0.100 -7.989 1.00 95.88 209 PHE A CA 1
ATOM 1567 C C . PHE A 1 209 ? 11.744 -1.259 -7.342 1.00 95.88 209 PHE A C 1
ATOM 1569 O O . PHE A 1 209 ? 10.998 -1.304 -6.366 1.00 95.88 209 PHE A O 1
ATOM 1576 N N . LEU A 1 210 ? 12.368 -2.350 -7.801 1.00 96.88 210 LEU A N 1
ATOM 1577 C CA . LEU A 1 210 ? 12.220 -3.659 -7.155 1.00 96.88 210 LEU A CA 1
ATOM 1578 C 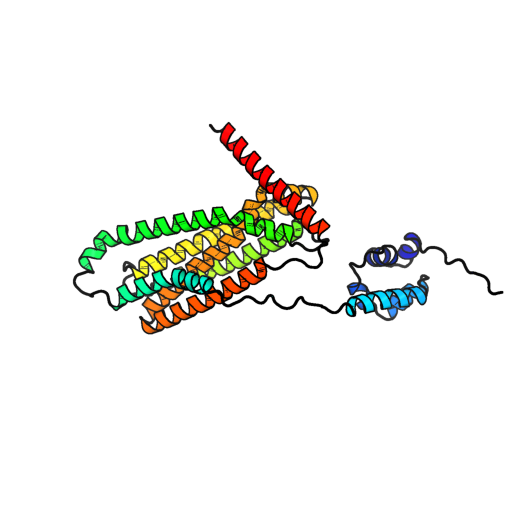C . LEU A 1 210 ? 12.774 -3.673 -5.727 1.00 96.88 210 LEU A C 1
ATOM 1580 O O . LEU A 1 210 ? 12.069 -4.090 -4.809 1.00 96.88 210 LEU A O 1
ATOM 1584 N N . TYR A 1 211 ? 13.983 -3.151 -5.503 1.00 95.69 211 TYR A N 1
ATOM 1585 C CA . TYR A 1 211 ? 14.545 -3.019 -4.155 1.00 95.69 211 TYR A CA 1
ATOM 1586 C C . TYR A 1 211 ? 13.674 -2.118 -3.267 1.00 95.69 211 TYR A C 1
ATOM 1588 O O . TYR A 1 211 ? 13.395 -2.462 -2.117 1.00 95.69 211 TYR A O 1
ATOM 1596 N N . SER A 1 212 ? 13.186 -1.002 -3.814 1.00 94.69 212 SER A N 1
ATOM 1597 C CA . SER A 1 212 ? 12.294 -0.065 -3.119 1.00 94.69 212 SER A CA 1
ATOM 1598 C C . SER A 1 212 ? 10.931 -0.676 -2.796 1.00 94.69 212 SER A C 1
ATOM 1600 O O . SER A 1 212 ? 10.305 -0.263 -1.828 1.00 94.69 212 SER A O 1
ATOM 1602 N N . ALA A 1 213 ? 10.464 -1.653 -3.577 1.00 97.06 213 ALA A N 1
ATOM 1603 C CA . ALA A 1 213 ? 9.253 -2.416 -3.292 1.00 97.06 213 ALA A CA 1
ATOM 1604 C C . ALA A 1 213 ? 9.497 -3.508 -2.237 1.00 97.06 213 ALA A C 1
ATOM 1606 O O . ALA A 1 213 ? 8.656 -3.742 -1.36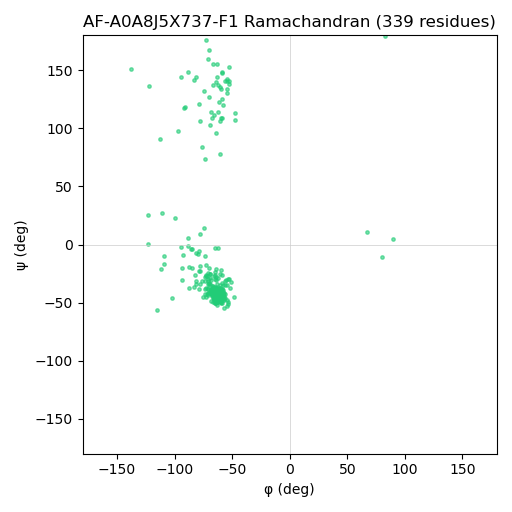9 1.00 97.06 213 ALA A O 1
ATOM 1607 N N . MET A 1 214 ? 10.661 -4.161 -2.295 1.00 97.56 214 MET A N 1
ATOM 1608 C CA . MET A 1 214 ? 11.043 -5.261 -1.411 1.00 97.56 214 MET A CA 1
ATOM 1609 C C . MET A 1 214 ? 11.163 -4.813 0.051 1.00 97.56 214 MET A C 1
ATOM 1611 O O . MET A 1 214 ? 10.584 -5.445 0.933 1.00 97.56 214 MET A O 1
ATOM 1615 N N . VAL A 1 215 ? 11.890 -3.720 0.310 1.00 95.88 215 VAL A N 1
ATOM 1616 C CA . VAL A 1 215 ? 12.161 -3.208 1.667 1.00 95.88 215 VAL A CA 1
ATOM 1617 C C . VAL A 1 215 ? 10.884 -2.973 2.493 1.00 95.88 215 VAL A C 1
ATOM 1619 O O . VAL A 1 215 ? 10.798 -3.518 3.596 1.00 95.88 215 VAL A O 1
ATOM 1622 N N . PRO A 1 216 ? 9.867 -2.228 2.018 1.00 96.12 216 PRO A N 1
ATOM 1623 C CA . PRO A 1 216 ? 8.650 -2.014 2.789 1.00 96.12 216 PRO A CA 1
ATOM 1624 C C . PRO A 1 216 ? 7.813 -3.291 2.933 1.00 96.12 216 PRO A C 1
ATOM 1626 O O . PRO A 1 216 ? 7.248 -3.502 4.000 1.00 96.12 216 PRO A O 1
ATOM 1629 N N . CYS A 1 217 ? 7.779 -4.194 1.944 1.00 97.94 217 CYS A N 1
ATOM 1630 C CA . CYS A 1 217 ? 7.096 -5.485 2.116 1.00 97.94 217 CYS A CA 1
ATOM 1631 C C . CYS A 1 217 ? 7.750 -6.318 3.226 1.00 97.94 217 CYS A C 1
ATOM 1633 O O . CYS A 1 217 ? 7.061 -6.896 4.064 1.00 97.94 217 CYS A O 1
ATOM 1635 N N . PHE A 1 218 ? 9.083 -6.330 3.275 1.00 97.69 218 PHE A N 1
ATOM 1636 C CA . PHE A 1 218 ? 9.831 -6.989 4.341 1.00 97.69 218 PHE A CA 1
ATOM 1637 C C . PHE A 1 218 ? 9.540 -6.355 5.709 1.00 97.69 218 PHE A C 1
ATOM 1639 O O . PHE A 1 218 ? 9.254 -7.067 6.673 1.00 97.69 218 PHE A O 1
ATOM 1646 N N . SER A 1 219 ? 9.530 -5.017 5.775 1.00 96.50 219 SER A N 1
ATOM 1647 C CA . SER A 1 219 ? 9.151 -4.272 6.981 1.00 96.50 219 SER A CA 1
ATOM 1648 C C . SER A 1 219 ? 7.733 -4.621 7.441 1.00 96.50 219 SER A C 1
ATOM 1650 O O . SER A 1 219 ? 7.532 -4.943 8.607 1.00 96.50 219 SER A O 1
ATOM 1652 N N . ALA A 1 220 ? 6.759 -4.661 6.526 1.00 97.75 220 ALA A N 1
ATOM 1653 C CA . ALA A 1 220 ? 5.370 -4.991 6.835 1.00 97.75 220 ALA A CA 1
ATOM 1654 C C . ALA A 1 220 ? 5.223 -6.392 7.446 1.00 97.75 220 ALA A C 1
ATOM 1656 O O . ALA A 1 220 ? 4.495 -6.552 8.426 1.00 97.75 220 ALA A O 1
ATOM 1657 N N . VAL A 1 221 ? 5.935 -7.395 6.914 1.00 98.44 221 VAL A N 1
ATOM 1658 C CA . VAL A 1 221 ? 5.936 -8.763 7.465 1.00 98.44 221 VAL A CA 1
ATOM 1659 C C . VAL A 1 221 ? 6.527 -8.783 8.874 1.00 98.44 221 VAL A C 1
ATOM 1661 O O . VAL A 1 221 ? 5.906 -9.324 9.792 1.00 98.44 221 VAL A O 1
ATOM 1664 N N . ILE A 1 222 ? 7.707 -8.184 9.065 1.00 98.31 222 ILE A N 1
ATOM 1665 C CA . ILE A 1 222 ? 8.393 -8.180 10.364 1.00 98.31 222 ILE A CA 1
ATOM 1666 C C . ILE A 1 222 ?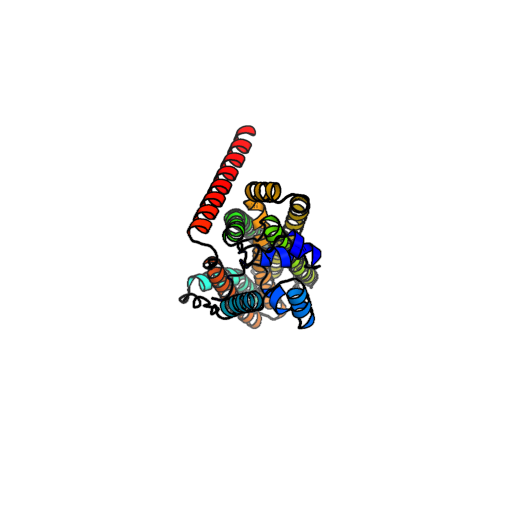 7.584 -7.414 11.403 1.00 98.31 222 ILE A C 1
ATOM 1668 O O . ILE A 1 222 ? 7.332 -7.940 12.485 1.00 98.31 222 ILE A O 1
ATOM 1672 N N . LEU A 1 223 ? 7.158 -6.195 11.079 1.00 97.38 223 LEU A N 1
ATOM 1673 C CA . LEU A 1 223 ? 6.438 -5.334 12.005 1.00 97.38 223 LEU A CA 1
ATOM 1674 C C . LEU A 1 223 ? 5.098 -5.956 12.400 1.00 97.38 223 LEU A C 1
ATOM 1676 O O . LEU A 1 223 ? 4.792 -6.014 13.587 1.00 97.38 223 LEU A O 1
ATOM 1680 N N . SER A 1 224 ? 4.349 -6.516 11.444 1.00 98.06 224 SER A N 1
ATOM 1681 C CA . SER 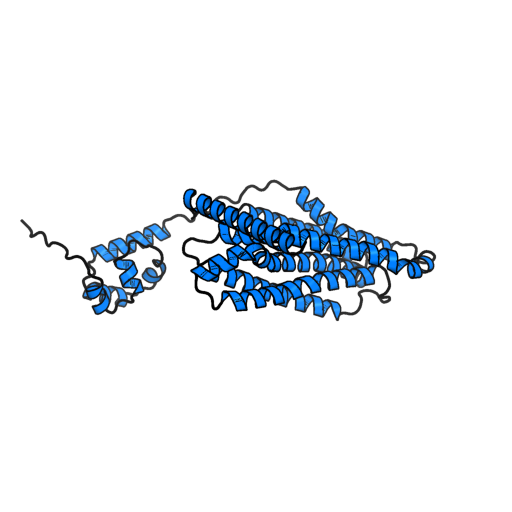A 1 224 ? 3.101 -7.225 11.754 1.00 98.06 224 SER A CA 1
ATOM 1682 C C . SER A 1 224 ? 3.340 -8.431 12.659 1.00 98.06 224 SER A C 1
ATOM 1684 O O . SER A 1 224 ? 2.608 -8.623 13.625 1.00 98.06 224 SER A O 1
ATOM 1686 N N . SER A 1 225 ? 4.394 -9.212 12.399 1.00 98.31 225 SER A N 1
ATOM 1687 C CA . SER A 1 225 ? 4.752 -10.367 13.232 1.00 98.31 225 SER A CA 1
ATOM 1688 C C . SER A 1 225 ? 5.125 -9.945 14.656 1.00 98.31 225 SER A C 1
ATOM 1690 O O . SER A 1 225 ? 4.671 -10.557 15.618 1.00 98.31 225 SER A O 1
ATOM 1692 N N . MET A 1 226 ? 5.909 -8.874 14.803 1.00 98.25 226 MET A N 1
ATOM 1693 C CA . MET A 1 226 ? 6.293 -8.338 16.111 1.00 98.25 226 MET A CA 1
ATOM 1694 C C . MET A 1 226 ? 5.080 -7.811 16.876 1.00 98.25 226 MET A C 1
ATOM 1696 O O . MET A 1 226 ? 4.882 -8.180 18.029 1.00 98.25 226 MET A O 1
ATOM 1700 N N . LEU A 1 227 ? 4.229 -7.003 16.241 1.00 97.69 227 LEU A N 1
ATOM 1701 C CA . LEU A 1 227 ? 3.018 -6.479 16.874 1.00 97.69 227 LEU A CA 1
ATOM 1702 C C . LEU A 1 227 ? 2.059 -7.604 17.291 1.00 97.69 227 LEU A C 1
ATOM 1704 O O . LEU A 1 227 ? 1.491 -7.536 18.380 1.00 97.69 227 LEU A O 1
ATOM 1708 N N . LEU A 1 228 ? 1.929 -8.660 16.479 1.00 98.00 228 LEU A N 1
ATOM 1709 C CA . LEU A 1 228 ? 1.138 -9.844 16.824 1.00 98.00 228 LEU A CA 1
ATOM 1710 C C . LEU A 1 228 ? 1.685 -10.568 18.062 1.00 98.00 228 LEU A C 1
ATOM 1712 O O . LEU A 1 228 ? 0.908 -10.905 18.952 1.00 98.00 228 LEU A O 1
ATOM 1716 N N . LEU A 1 229 ? 3.007 -10.752 18.162 1.00 98.19 229 LEU A N 1
ATOM 1717 C CA . LEU A 1 229 ? 3.640 -11.369 19.336 1.00 98.19 229 LEU A CA 1
ATOM 1718 C C . LEU A 1 229 ? 3.358 -10.597 20.633 1.00 98.19 229 LEU A C 1
ATOM 1720 O O . LEU A 1 229 ? 3.248 -11.213 21.692 1.00 98.19 229 LEU A O 1
ATOM 1724 N N . TYR A 1 230 ? 3.235 -9.269 20.554 1.00 98.06 230 TYR A N 1
ATOM 1725 C CA . TYR A 1 230 ? 2.927 -8.431 21.712 1.00 98.06 230 TYR A CA 1
ATOM 1726 C C . TYR A 1 230 ? 1.437 -8.348 22.030 1.00 98.06 230 TYR A C 1
ATOM 1728 O O . TYR A 1 230 ? 1.102 -8.297 23.208 1.00 98.06 230 TYR A O 1
ATOM 1736 N N . ILE A 1 231 ? 0.550 -8.319 21.031 1.00 97.06 231 ILE A N 1
ATOM 1737 C CA . ILE A 1 231 ? -0.888 -8.121 21.265 1.00 97.06 231 ILE A CA 1
ATOM 1738 C C . ILE A 1 231 ? -1.611 -9.410 21.684 1.00 97.06 231 ILE A C 1
ATOM 1740 O O . ILE A 1 231 ? -2.559 -9.351 22.463 1.00 97.06 231 ILE A O 1
ATOM 1744 N N . GLU A 1 232 ? -1.157 -10.572 21.203 1.00 96.62 232 GLU A N 1
ATOM 1745 C CA . GLU A 1 232 ? -1.787 -11.873 21.461 1.00 96.62 232 GLU A CA 1
ATOM 1746 C C . GLU A 1 232 ? -1.896 -12.240 22.957 1.00 96.62 232 GLU A C 1
ATOM 1748 O O . GLU A 1 232 ? -2.968 -12.688 23.368 1.00 96.62 232 GLU A O 1
ATOM 1753 N N . PRO A 1 233 ? -0.857 -12.055 23.803 1.00 97.69 233 PRO A N 1
ATOM 1754 C CA . PRO A 1 233 ? -0.949 -12.412 25.219 1.00 97.69 233 PRO A CA 1
ATOM 1755 C C . PRO A 1 233 ? -1.708 -11.386 26.074 1.00 97.69 233 PRO A C 1
ATOM 1757 O O . PRO A 1 233 ? -1.887 -11.624 27.268 1.00 97.69 233 PRO A O 1
ATOM 1760 N N . LEU A 1 234 ? -2.114 -10.241 25.515 1.00 96.88 234 LEU A N 1
ATOM 1761 C CA . LEU A 1 234 ? -2.772 -9.182 26.278 1.00 96.88 234 LEU A CA 1
ATOM 1762 C C . LEU A 1 234 ? -4.264 -9.473 26.467 1.00 96.88 234 LEU A C 1
ATOM 1764 O O . LEU A 1 234 ? -4.956 -9.996 25.582 1.00 96.88 234 LEU A O 1
ATOM 1768 N N . ASP A 1 235 ? -4.770 -9.094 27.638 1.00 97.06 235 ASP A N 1
ATOM 1769 C CA . ASP A 1 235 ? -6.203 -8.963 27.863 1.00 97.06 235 ASP A CA 1
ATOM 1770 C C . ASP A 1 235 ? -6.747 -7.755 27.084 1.00 97.06 235 ASP A C 1
ATOM 1772 O O . ASP A 1 235 ? -5.992 -6.917 26.587 1.00 97.06 235 ASP A O 1
ATOM 1776 N N . GLU A 1 236 ? -8.070 -7.649 26.965 1.00 95.56 236 GLU A N 1
ATOM 1777 C CA . GLU A 1 236 ? -8.679 -6.592 26.150 1.00 95.56 236 GLU A CA 1
ATOM 1778 C C . GLU A 1 236 ? -8.306 -5.190 26.653 1.00 95.56 236 GLU A C 1
ATOM 1780 O O . GLU A 1 236 ? -8.031 -4.291 25.858 1.00 95.56 236 GLU A O 1
ATOM 1785 N N . SER A 1 237 ? -8.227 -5.006 27.975 1.00 94.12 237 SER A N 1
ATOM 1786 C CA . SER A 1 237 ? -7.909 -3.703 28.560 1.00 94.12 237 SER A CA 1
ATOM 1787 C C . SER A 1 237 ? -6.469 -3.271 28.251 1.00 94.12 237 SER A C 1
ATOM 1789 O O . SER A 1 237 ? -6.243 -2.135 27.812 1.00 94.12 237 SER A O 1
ATOM 1791 N N . ALA A 1 238 ? -5.492 -4.177 28.385 1.00 96.00 238 ALA A N 1
ATOM 1792 C CA . ALA A 1 238 ? -4.112 -3.886 28.021 1.00 96.00 238 ALA A CA 1
ATOM 1793 C C . ALA A 1 238 ? -3.925 -3.773 26.505 1.00 96.00 238 ALA A C 1
ATOM 1795 O O . ALA A 1 238 ? -3.138 -2.934 26.072 1.00 96.00 238 ALA A O 1
ATOM 1796 N N . ALA A 1 239 ? -4.657 -4.544 25.694 1.00 95.81 239 ALA A N 1
ATOM 1797 C CA . ALA A 1 239 ? -4.605 -4.446 24.237 1.00 95.81 239 ALA A CA 1
ATOM 1798 C C . ALA A 1 239 ? -5.062 -3.063 23.749 1.00 95.81 239 ALA A C 1
ATOM 1800 O O . ALA A 1 239 ? -4.372 -2.448 22.939 1.00 95.81 239 ALA A O 1
ATOM 1801 N N . VAL A 1 240 ? -6.161 -2.523 24.289 1.00 92.50 240 VAL A N 1
ATOM 1802 C CA . VAL A 1 240 ? -6.623 -1.158 23.976 1.00 92.50 240 VAL A CA 1
ATOM 1803 C C . VAL A 1 240 ? -5.563 -0.118 24.349 1.00 92.50 240 VAL A C 1
ATOM 1805 O O . VAL A 1 240 ? -5.252 0.760 23.544 1.00 92.50 240 VAL A O 1
ATOM 1808 N N . SER A 1 241 ? -4.966 -0.232 25.539 1.00 91.69 241 SER A N 1
ATOM 1809 C CA . SER A 1 241 ? -3.905 0.679 25.992 1.00 91.69 241 SER A CA 1
ATOM 1810 C C . SER A 1 241 ? -2.645 0.590 25.119 1.00 91.69 241 SER A C 1
ATOM 1812 O O . SER A 1 241 ? -2.072 1.612 24.727 1.00 91.69 241 SER A O 1
ATOM 1814 N N . PHE A 1 242 ? -2.241 -0.628 24.750 1.00 94.50 242 PHE A N 1
ATOM 1815 C CA . PHE A 1 242 ? -1.099 -0.893 23.880 1.00 94.50 242 PHE A CA 1
ATOM 1816 C C . PHE A 1 242 ? -1.319 -0.312 22.480 1.00 94.50 242 PHE A C 1
ATOM 1818 O O . PHE A 1 242 ? -0.509 0.486 22.009 1.00 94.50 242 PHE A O 1
ATOM 1825 N N . VAL A 1 243 ? -2.448 -0.633 21.845 1.00 93.81 243 VAL A N 1
ATOM 1826 C CA . VAL A 1 243 ? -2.810 -0.121 20.516 1.00 93.81 243 VAL A CA 1
ATOM 1827 C C . VAL A 1 243 ? -2.939 1.401 20.535 1.00 93.81 243 VAL A C 1
ATOM 1829 O O . VAL A 1 243 ? -2.439 2.065 19.633 1.00 93.81 243 VAL A O 1
ATOM 1832 N N . GLY A 1 244 ? -3.540 1.976 21.579 1.00 89.88 244 GLY A N 1
ATOM 1833 C CA . GLY A 1 244 ? -3.660 3.425 21.723 1.00 89.88 244 GLY A CA 1
ATOM 1834 C C . GLY A 1 244 ? -2.314 4.138 21.884 1.00 89.88 244 GLY A C 1
ATOM 1835 O O . GLY A 1 244 ? -2.117 5.215 21.324 1.00 89.88 244 GLY A O 1
ATOM 1836 N N . THR A 1 245 ? -1.366 3.524 22.598 1.00 90.69 245 THR A N 1
ATOM 1837 C CA . THR A 1 245 ? -0.012 4.072 22.800 1.00 90.69 245 THR A CA 1
ATOM 1838 C C . THR A 1 245 ? 0.838 3.977 21.532 1.00 90.69 245 THR A C 1
ATOM 1840 O O . THR A 1 245 ? 1.599 4.894 21.224 1.00 90.69 245 THR A O 1
ATOM 1843 N N . PHE A 1 246 ? 0.695 2.885 20.779 1.00 92.81 246 PHE A N 1
ATOM 1844 C CA . PHE A 1 246 ? 1.510 2.565 19.605 1.00 92.81 246 PHE A CA 1
ATOM 1845 C C . PHE A 1 246 ? 0.726 2.658 18.289 1.00 92.81 246 PHE A C 1
ATOM 1847 O O . PHE A 1 246 ? 1.083 1.999 17.315 1.00 92.81 246 PHE A O 1
ATOM 1854 N N . VAL A 1 247 ? -0.320 3.490 18.240 1.00 90.56 247 VAL A N 1
ATOM 1855 C CA . VAL A 1 247 ? -1.275 3.567 17.118 1.00 90.56 247 VAL A CA 1
ATOM 1856 C C . VAL A 1 247 ? -0.589 3.748 15.763 1.00 90.56 247 VAL A C 1
ATOM 1858 O O . VAL A 1 247 ? -0.983 3.119 14.783 1.00 90.56 247 VAL A O 1
ATOM 1861 N N . ASP A 1 248 ? 0.489 4.529 15.722 1.00 90.75 248 ASP A N 1
ATOM 1862 C CA . ASP A 1 248 ? 1.261 4.803 14.511 1.00 90.75 248 ASP A CA 1
ATOM 1863 C C . ASP A 1 248 ? 1.873 3.529 13.901 1.00 90.75 248 ASP A C 1
ATOM 1865 O O . ASP A 1 248 ? 1.869 3.367 12.681 1.00 90.75 248 ASP A O 1
ATOM 1869 N N . PHE A 1 249 ? 2.325 2.590 14.739 1.00 94.00 249 PHE A N 1
ATOM 1870 C CA . PHE A 1 249 ? 2.946 1.339 14.298 1.00 94.00 249 PHE A CA 1
ATOM 1871 C C . PHE A 1 249 ? 1.933 0.350 13.717 1.00 94.00 249 PHE A C 1
ATOM 1873 O O . PHE A 1 249 ? 2.290 -0.441 12.851 1.00 94.00 249 PHE A O 1
ATOM 1880 N N . PHE A 1 250 ? 0.666 0.397 14.140 1.00 94.44 250 PHE A N 1
ATOM 1881 C CA . PHE A 1 250 ? -0.377 -0.496 13.617 1.00 94.44 250 PHE A CA 1
ATOM 1882 C C . PHE A 1 250 ? -0.810 -0.143 12.188 1.00 94.44 250 PHE A C 1
ATOM 1884 O O . PHE A 1 250 ? -1.235 -1.023 11.442 1.00 94.44 250 PHE A O 1
ATOM 1891 N N . GLY A 1 251 ? -0.683 1.123 11.779 1.00 92.44 251 GLY A N 1
ATOM 1892 C CA . GLY A 1 251 ? -1.003 1.555 10.413 1.00 92.44 251 GLY A CA 1
ATOM 1893 C C . GLY A 1 251 ? 0.160 1.421 9.428 1.00 92.44 251 GLY A C 1
ATOM 1894 O O . GLY A 1 251 ? -0.055 1.394 8.215 1.00 92.44 251 GLY A O 1
ATOM 1895 N N . GLU A 1 252 ? 1.390 1.319 9.931 1.00 94.94 252 GLU A N 1
ATOM 1896 C CA . GLU A 1 252 ? 2.600 1.260 9.112 1.00 94.94 252 GLU A CA 1
ATOM 1897 C C . GLU A 1 252 ? 2.652 0.043 8.166 1.00 94.94 252 GLU A C 1
ATOM 1899 O O . GLU A 1 252 ? 2.932 0.259 6.985 1.00 94.94 252 GLU A O 1
ATOM 1904 N N . PRO A 1 253 ? 2.306 -1.200 8.578 1.00 96.69 253 PRO A N 1
ATOM 1905 C CA . PRO A 1 253 ? 2.291 -2.346 7.668 1.00 96.69 253 PRO A CA 1
ATOM 1906 C C . PRO A 1 253 ? 1.368 -2.158 6.461 1.00 96.69 253 PRO A C 1
ATOM 1908 O O . PRO A 1 253 ? 1.748 -2.493 5.339 1.00 96.69 253 PRO A O 1
ATOM 1911 N N . SER A 1 254 ? 0.182 -1.576 6.664 1.00 94.19 254 SER A N 1
ATOM 1912 C CA . SER A 1 254 ? -0.776 -1.312 5.585 1.00 94.19 254 SER A CA 1
ATOM 1913 C C . SER A 1 254 ? -0.203 -0.350 4.549 1.00 94.19 254 SER A C 1
ATOM 1915 O O . SER A 1 254 ? -0.265 -0.612 3.346 1.00 94.19 254 SER A O 1
ATOM 1917 N N . PHE A 1 255 ? 0.411 0.748 5.000 1.00 91.81 255 PHE A N 1
ATOM 1918 C CA . PHE A 1 255 ? 1.069 1.684 4.091 1.00 91.81 255 PHE A CA 1
ATOM 1919 C C . PHE A 1 255 ? 2.273 1.057 3.408 1.00 91.81 255 PHE A C 1
ATOM 1921 O O . PHE A 1 255 ? 2.429 1.213 2.201 1.00 91.81 255 PHE A O 1
ATOM 1928 N N . ALA A 1 256 ? 3.095 0.312 4.139 1.00 94.88 256 ALA A N 1
ATOM 1929 C CA . ALA A 1 256 ? 4.253 -0.361 3.579 1.00 94.88 256 ALA A CA 1
ATOM 1930 C C . ALA A 1 256 ? 3.862 -1.326 2.439 1.00 94.88 256 ALA A C 1
ATOM 1932 O O . ALA A 1 256 ? 4.512 -1.324 1.393 1.00 94.88 256 ALA A O 1
ATOM 1933 N N . VAL A 1 257 ? 2.745 -2.056 2.560 1.00 95.88 257 VAL A N 1
ATOM 1934 C CA . VAL A 1 257 ? 2.180 -2.853 1.452 1.00 95.88 257 VAL A CA 1
ATOM 1935 C C . VAL A 1 257 ? 1.784 -1.972 0.264 1.00 95.88 257 VAL A C 1
ATOM 1937 O O . VAL A 1 257 ? 2.159 -2.273 -0.870 1.00 95.88 257 VAL A O 1
ATOM 1940 N N . ILE A 1 258 ? 1.069 -0.866 0.502 1.00 92.81 258 ILE A N 1
ATOM 1941 C CA . ILE A 1 258 ? 0.675 0.079 -0.558 1.00 92.81 258 ILE A CA 1
ATOM 1942 C C . ILE A 1 258 ? 1.912 0.614 -1.293 1.00 92.81 258 ILE A C 1
ATOM 1944 O O . ILE A 1 258 ? 1.926 0.640 -2.523 1.00 92.81 258 ILE A O 1
ATOM 1948 N N . PHE A 1 259 ? 2.973 0.980 -0.570 1.00 91.88 259 PHE A N 1
ATOM 1949 C CA . PHE A 1 259 ? 4.236 1.424 -1.163 1.00 91.88 259 PHE A CA 1
ATOM 1950 C C . PHE A 1 259 ? 4.964 0.318 -1.917 1.00 91.88 259 PHE A C 1
ATOM 1952 O O . PHE A 1 259 ? 5.522 0.585 -2.982 1.00 91.88 259 PHE A O 1
ATOM 1959 N N . GLY A 1 260 ? 4.931 -0.915 -1.410 1.00 96.00 260 GLY A N 1
ATOM 1960 C CA . GLY A 1 260 ? 5.429 -2.087 -2.122 1.00 96.00 260 GLY A CA 1
ATOM 1961 C C . GLY A 1 260 ? 4.797 -2.197 -3.508 1.00 96.00 260 GLY A C 1
ATOM 1962 O O . GLY A 1 260 ? 5.500 -2.235 -4.516 1.00 96.00 260 GLY A O 1
ATOM 1963 N N . ILE A 1 261 ? 3.466 -2.127 -3.574 1.00 95.00 261 ILE A N 1
ATOM 1964 C CA . ILE A 1 261 ? 2.711 -2.159 -4.837 1.00 95.00 261 ILE A CA 1
ATOM 1965 C C . ILE A 1 261 ? 3.051 -0.946 -5.712 1.00 95.00 261 ILE A C 1
ATOM 1967 O O . ILE A 1 261 ? 3.294 -1.091 -6.912 1.00 95.00 261 ILE A O 1
ATOM 1971 N N . ALA A 1 262 ? 3.095 0.247 -5.118 1.00 91.81 262 ALA A N 1
ATOM 1972 C CA . ALA A 1 262 ? 3.336 1.501 -5.822 1.00 91.81 262 ALA A CA 1
ATOM 1973 C C . ALA A 1 262 ? 4.717 1.561 -6.497 1.00 91.81 262 ALA A C 1
ATOM 1975 O O . ALA A 1 262 ? 4.857 2.223 -7.520 1.00 91.81 262 ALA A O 1
ATOM 1976 N N . ASN A 1 263 ? 5.714 0.853 -5.958 1.00 94.69 263 ASN A N 1
ATOM 1977 C CA . ASN A 1 263 ? 7.040 0.694 -6.560 1.00 94.69 263 ASN A CA 1
ATOM 1978 C C . ASN A 1 263 ? 7.107 -0.485 -7.538 1.00 94.69 263 ASN A C 1
ATOM 1980 O O . ASN A 1 263 ? 7.742 -0.395 -8.589 1.00 94.69 263 ASN A O 1
ATOM 1984 N N . PHE A 1 264 ? 6.417 -1.581 -7.228 1.00 96.69 264 PHE A N 1
ATOM 1985 C CA . PHE A 1 264 ? 6.401 -2.774 -8.067 1.00 96.69 264 PHE A CA 1
ATOM 1986 C C . PHE A 1 264 ? 5.769 -2.520 -9.446 1.00 96.69 264 PHE A C 1
ATOM 1988 O O . PHE A 1 264 ? 6.282 -2.978 -10.465 1.00 96.69 264 PHE A O 1
ATOM 1995 N N . VAL A 1 265 ? 4.681 -1.749 -9.515 1.00 95.25 265 VAL A N 1
ATOM 1996 C CA . VAL A 1 265 ? 3.969 -1.481 -10.777 1.00 95.25 265 VAL A CA 1
ATOM 1997 C C . VAL A 1 265 ? 4.821 -0.693 -11.803 1.00 95.25 265 VAL A C 1
ATOM 1999 O O . VAL A 1 265 ? 4.875 -1.103 -12.970 1.00 95.25 265 VAL A O 1
ATOM 2002 N N . PRO A 1 266 ? 5.531 0.392 -11.429 1.00 93.19 266 PRO A N 1
ATOM 2003 C CA . PRO A 1 266 ? 6.522 1.034 -12.294 1.00 93.19 266 PRO A CA 1
ATOM 2004 C C . PRO A 1 266 ? 7.652 0.101 -12.736 1.00 93.19 266 PRO A C 1
ATOM 2006 O O . PRO A 1 266 ? 8.048 0.164 -13.902 1.00 93.19 266 PRO A O 1
ATOM 2009 N N . ALA A 1 267 ? 8.135 -0.788 -11.855 1.00 96.50 267 ALA A N 1
ATOM 2010 C CA . ALA A 1 267 ? 9.149 -1.785 -12.212 1.00 96.50 267 ALA A CA 1
ATOM 2011 C C . ALA A 1 267 ? 8.641 -2.723 -13.315 1.00 96.50 267 ALA A C 1
ATOM 2013 O O . ALA A 1 267 ? 9.303 -2.888 -14.337 1.00 96.50 267 ALA A O 1
ATOM 2014 N N . MET A 1 268 ? 7.426 -3.259 -13.168 1.00 96.88 268 MET A N 1
ATOM 2015 C CA . MET A 1 268 ? 6.792 -4.087 -14.200 1.00 96.88 268 MET A CA 1
ATOM 2016 C C . MET A 1 268 ? 6.619 -3.325 -15.515 1.00 96.88 268 MET A C 1
ATOM 2018 O O . MET A 1 268 ? 6.865 -3.867 -16.588 1.00 96.88 268 MET A O 1
ATOM 2022 N N . THR A 1 269 ? 6.244 -2.047 -15.448 1.00 96.00 269 THR A N 1
ATOM 2023 C CA . THR A 1 269 ? 6.093 -1.212 -16.646 1.00 96.00 269 THR A CA 1
ATOM 2024 C C . THR A 1 269 ? 7.437 -1.016 -17.360 1.00 96.00 269 THR A C 1
ATOM 2026 O O . THR A 1 269 ? 7.501 -1.152 -18.579 1.00 96.00 269 THR A O 1
ATOM 2029 N N . LEU A 1 270 ? 8.521 -0.752 -16.619 1.00 95.88 270 LEU A N 1
ATOM 2030 C CA . LEU A 1 270 ? 9.878 -0.681 -17.177 1.00 95.88 270 LEU A CA 1
ATOM 2031 C C . LEU A 1 270 ? 10.328 -2.014 -17.776 1.00 95.88 270 LEU A C 1
ATOM 2033 O O . LEU A 1 270 ? 10.952 -2.024 -18.835 1.00 95.88 270 LEU A O 1
ATOM 2037 N N . TRP A 1 271 ? 9.981 -3.128 -17.132 1.00 97.25 271 TRP A N 1
ATOM 2038 C CA . TRP A 1 271 ? 10.264 -4.457 -17.658 1.00 97.25 271 TRP A CA 1
ATOM 2039 C C . TRP A 1 271 ? 9.593 -4.674 -19.020 1.00 97.25 271 TRP A C 1
ATOM 2041 O O . TRP A 1 271 ? 10.253 -5.128 -19.948 1.00 97.25 271 TRP A O 1
ATOM 2051 N N . MET A 1 272 ? 8.336 -4.243 -19.192 1.00 97.56 272 MET A N 1
ATOM 2052 C CA . MET A 1 272 ? 7.643 -4.309 -20.489 1.00 97.56 272 MET A CA 1
ATOM 2053 C C . MET A 1 272 ? 8.317 -3.446 -21.566 1.00 97.56 272 MET A C 1
ATOM 2055 O O . MET A 1 272 ? 8.380 -3.870 -22.719 1.00 97.56 272 MET A O 1
ATOM 2059 N N . PHE A 1 273 ? 8.834 -2.263 -21.202 1.00 95.56 273 PHE A N 1
ATOM 2060 C CA . PHE A 1 273 ? 9.610 -1.422 -22.122 1.00 95.56 273 PHE A CA 1
ATOM 2061 C C . PHE A 1 273 ? 10.896 -2.110 -22.587 1.00 95.56 273 PHE A C 1
ATOM 2063 O O . PHE A 1 273 ? 11.187 -2.074 -23.778 1.00 95.56 273 PHE A O 1
ATOM 2070 N N . GLY A 1 274 ? 11.649 -2.731 -21.676 1.00 94.19 274 GLY A N 1
ATOM 2071 C CA . GLY A 1 274 ? 12.897 -3.406 -22.036 1.00 94.19 274 GLY A CA 1
ATOM 2072 C C . GLY A 1 274 ? 12.671 -4.713 -22.804 1.00 94.19 274 GLY A C 1
ATOM 2073 O O . GLY A 1 274 ? 13.284 -4.919 -23.844 1.00 94.19 274 GLY A O 1
ATOM 2074 N N . ALA A 1 275 ? 11.742 -5.559 -22.348 1.00 96.19 275 ALA A N 1
ATOM 2075 C CA . ALA A 1 275 ? 11.554 -6.902 -22.899 1.00 96.19 275 ALA A CA 1
ATOM 2076 C C . ALA A 1 275 ? 10.785 -6.931 -24.233 1.00 96.19 275 ALA A C 1
ATOM 2078 O O . ALA A 1 275 ? 11.046 -7.787 -25.076 1.00 96.19 275 ALA A O 1
ATOM 2079 N N . TYR A 1 276 ? 9.819 -6.024 -24.430 1.00 96.44 276 TYR A N 1
ATOM 2080 C CA . TYR A 1 276 ? 8.913 -6.045 -25.591 1.00 96.44 276 TYR A CA 1
ATOM 2081 C C . TYR A 1 276 ? 8.928 -4.755 -26.423 1.00 96.44 276 TYR A C 1
ATOM 2083 O O . TYR A 1 276 ? 8.196 -4.651 -27.411 1.00 96.44 276 TYR A O 1
ATOM 2091 N N . GLY A 1 277 ? 9.744 -3.773 -26.039 1.00 93.19 277 GLY A N 1
ATOM 2092 C CA . GLY A 1 277 ? 9.900 -2.506 -26.746 1.00 93.19 277 GLY A CA 1
ATOM 2093 C C . GLY A 1 277 ? 8.836 -1.452 -26.425 1.00 93.19 277 GLY A C 1
ATOM 2094 O O . GLY A 1 277 ? 7.899 -1.642 -25.639 1.00 93.19 277 GLY A O 1
ATOM 2095 N N . PHE A 1 278 ? 8.984 -0.293 -27.069 1.00 93.19 278 PHE A N 1
ATOM 2096 C CA . PHE A 1 278 ? 8.268 0.931 -26.705 1.00 93.19 278 PHE A CA 1
ATOM 2097 C C . PHE A 1 278 ? 6.738 0.848 -26.799 1.00 93.19 278 PHE A C 1
ATOM 2099 O O . PHE A 1 278 ? 6.039 1.325 -25.905 1.00 93.19 278 PHE A O 1
ATOM 2106 N N . ALA A 1 279 ? 6.195 0.240 -27.858 1.00 96.12 279 ALA A N 1
ATOM 2107 C CA . ALA A 1 279 ? 4.746 0.191 -28.073 1.00 96.12 279 ALA A CA 1
ATOM 2108 C C . ALA A 1 279 ? 4.021 -0.589 -26.962 1.00 96.12 279 ALA A C 1
ATOM 2110 O O . ALA A 1 279 ? 3.017 -0.119 -26.421 1.00 96.12 279 ALA A O 1
ATOM 2111 N N . VAL A 1 280 ? 4.555 -1.755 -26.586 1.00 97.38 280 VAL A N 1
ATOM 2112 C CA . VAL A 1 280 ? 4.002 -2.588 -25.508 1.00 97.38 280 VAL A CA 1
ATOM 2113 C C . VAL A 1 280 ? 4.192 -1.905 -24.154 1.00 97.38 280 VAL A C 1
ATOM 2115 O O . VAL A 1 280 ? 3.250 -1.851 -23.360 1.00 97.38 280 VAL A O 1
ATOM 2118 N N . GLY A 1 281 ? 5.362 -1.306 -23.914 1.00 95.06 281 GLY A N 1
ATOM 2119 C CA . GLY A 1 281 ? 5.620 -0.511 -22.714 1.00 95.06 281 GLY A CA 1
ATOM 2120 C C . GLY A 1 281 ? 4.637 0.653 -22.544 1.00 95.06 281 GLY A C 1
ATOM 2121 O O . GLY A 1 281 ? 4.106 0.856 -21.452 1.00 95.06 281 GLY A O 1
ATOM 2122 N N . LEU A 1 282 ? 4.302 1.368 -23.623 1.00 95.94 282 LEU A N 1
ATOM 2123 C CA . LEU A 1 282 ? 3.340 2.472 -23.588 1.00 95.94 282 LEU A CA 1
ATOM 2124 C C . LEU A 1 282 ? 1.919 1.991 -23.264 1.00 95.94 282 LEU A C 1
ATOM 2126 O O . LEU A 1 282 ? 1.243 2.590 -22.427 1.00 95.94 282 LEU A O 1
ATOM 2130 N N . VAL A 1 283 ? 1.469 0.893 -23.880 1.00 97.38 283 VAL A N 1
ATOM 2131 C CA . VAL A 1 283 ? 0.168 0.281 -23.558 1.00 97.38 283 VAL A CA 1
ATOM 2132 C C . VAL A 1 283 ? 0.128 -0.168 -22.094 1.00 97.38 283 VAL A C 1
ATOM 2134 O O . VAL A 1 283 ? -0.867 0.073 -21.403 1.00 97.38 283 VAL A O 1
ATOM 2137 N N . SER A 1 284 ? 1.218 -0.755 -21.590 1.00 96.56 284 SER A N 1
ATOM 2138 C CA . SER A 1 284 ? 1.358 -1.116 -20.177 1.00 96.56 284 SER A CA 1
ATOM 2139 C C . SER A 1 284 ? 1.278 0.116 -19.271 1.00 96.56 284 SER A C 1
ATOM 2141 O O . SER A 1 284 ? 0.533 0.110 -18.295 1.00 96.56 284 SER A O 1
ATOM 2143 N N . ALA A 1 285 ? 1.974 1.204 -19.608 1.00 95.38 285 ALA A N 1
ATOM 2144 C CA . ALA A 1 285 ? 1.962 2.440 -18.830 1.00 95.38 285 ALA A CA 1
ATOM 2145 C C . ALA A 1 285 ? 0.564 3.083 -18.780 1.00 95.38 285 ALA A C 1
ATOM 2147 O O . ALA A 1 285 ? 0.104 3.485 -17.712 1.00 95.38 285 ALA A O 1
ATOM 2148 N N . LEU A 1 286 ? -0.157 3.127 -19.905 1.00 94.69 286 LEU A N 1
ATOM 2149 C CA . LEU A 1 286 ? -1.542 3.613 -19.944 1.00 94.69 286 LEU A CA 1
ATOM 2150 C C . LEU A 1 286 ? -2.477 2.729 -19.107 1.00 94.69 286 LEU A C 1
ATOM 2152 O O . LEU A 1 286 ? -3.329 3.241 -18.379 1.00 94.69 286 LEU A O 1
ATOM 2156 N N . SER A 1 287 ? -2.284 1.411 -19.159 1.00 95.00 287 SER A N 1
ATOM 2157 C CA . SER A 1 287 ? -3.033 0.459 -18.332 1.00 95.00 287 SER A CA 1
ATOM 2158 C C . SER A 1 287 ? -2.767 0.683 -16.839 1.00 95.00 287 SER A C 1
ATOM 2160 O O . SER A 1 287 ? -3.707 0.704 -16.044 1.00 95.00 287 SER A O 1
ATOM 2162 N N . THR A 1 288 ? -1.514 0.956 -16.466 1.00 93.00 288 THR A N 1
ATOM 2163 C CA . THR A 1 288 ? -1.114 1.347 -15.108 1.00 93.00 288 THR A CA 1
ATOM 2164 C C . THR A 1 288 ? -1.836 2.614 -14.645 1.00 93.00 288 THR A C 1
ATOM 2166 O O . THR A 1 288 ? -2.380 2.631 -13.542 1.00 93.00 288 THR A O 1
ATOM 2169 N N . VAL A 1 289 ? -1.932 3.656 -15.481 1.00 92.44 289 VAL A N 1
ATOM 2170 C CA . VAL A 1 289 ? -2.674 4.888 -15.141 1.00 92.44 289 VAL A CA 1
ATOM 2171 C C . VAL A 1 289 ? -4.144 4.581 -14.837 1.00 92.44 289 VAL A C 1
ATOM 2173 O O . VAL A 1 289 ? -4.695 5.070 -13.847 1.00 92.44 289 VAL A O 1
ATOM 2176 N N . LEU A 1 290 ? -4.788 3.748 -15.662 1.00 92.31 290 LEU A N 1
ATOM 2177 C CA . LEU A 1 290 ? -6.184 3.346 -15.461 1.00 92.31 290 LEU A CA 1
ATOM 2178 C C . LEU A 1 290 ? -6.369 2.519 -14.182 1.00 92.31 290 LEU A C 1
ATOM 2180 O O . LEU A 1 290 ? -7.348 2.722 -13.457 1.00 92.31 290 LEU A O 1
ATOM 2184 N N . LEU A 1 291 ? -5.425 1.624 -13.885 1.00 91.62 291 LEU A N 1
ATOM 2185 C CA . LEU A 1 291 ? -5.430 0.817 -12.669 1.00 91.62 291 LEU A CA 1
ATOM 2186 C C . LEU A 1 291 ? -5.280 1.695 -11.423 1.00 91.62 291 LEU A C 1
ATOM 2188 O O . LEU A 1 291 ? -6.111 1.606 -10.520 1.00 91.62 291 LEU A O 1
ATOM 2192 N N . ILE A 1 292 ? -4.284 2.585 -11.396 1.00 89.56 292 ILE A N 1
ATOM 2193 C CA . ILE A 1 292 ? -4.046 3.506 -10.275 1.00 89.56 292 ILE A CA 1
ATOM 2194 C C . ILE A 1 292 ? -5.274 4.380 -10.043 1.00 89.56 292 ILE A C 1
ATOM 2196 O O . ILE A 1 292 ? -5.732 4.506 -8.910 1.00 89.56 292 ILE A O 1
ATOM 2200 N N . ARG A 1 293 ? -5.879 4.916 -11.109 1.00 89.62 293 ARG A N 1
ATOM 2201 C CA . ARG A 1 293 ? -7.139 5.658 -11.006 1.00 89.62 293 ARG A CA 1
ATOM 2202 C C . ARG A 1 293 ? -8.226 4.832 -10.314 1.00 89.62 293 ARG A C 1
ATOM 2204 O O . ARG A 1 293 ? -8.896 5.344 -9.420 1.00 89.62 293 ARG A O 1
ATOM 2211 N N . LYS A 1 294 ? -8.424 3.573 -10.718 1.00 89.06 294 LYS A N 1
ATOM 2212 C CA . LYS A 1 294 ? -9.444 2.693 -10.125 1.00 89.06 294 LYS A CA 1
ATOM 2213 C C . LYS A 1 294 ? -9.161 2.417 -8.645 1.00 89.06 294 LYS A C 1
ATOM 2215 O O . LYS A 1 294 ? -10.086 2.477 -7.835 1.00 89.06 294 LYS A O 1
ATOM 2220 N N . VAL A 1 295 ? -7.902 2.165 -8.289 1.00 89.81 295 VAL A N 1
ATOM 2221 C CA . VAL A 1 295 ? -7.478 1.944 -6.898 1.00 89.81 295 VAL A CA 1
ATOM 2222 C C . VAL A 1 295 ? -7.702 3.198 -6.056 1.00 89.81 295 VAL A C 1
ATOM 2224 O O . VAL A 1 295 ? -8.333 3.109 -5.011 1.00 89.81 295 VAL A O 1
ATOM 2227 N N . LEU A 1 296 ? -7.290 4.375 -6.533 1.00 87.94 296 LEU A N 1
ATOM 2228 C CA . LEU A 1 296 ? -7.493 5.644 -5.827 1.00 87.94 296 LEU A CA 1
ATOM 2229 C C . LEU A 1 296 ? -8.970 5.977 -5.641 1.00 87.94 296 LEU A C 1
ATOM 2231 O O . LEU A 1 296 ? -9.363 6.430 -4.573 1.00 87.94 296 LEU A O 1
ATOM 2235 N N . LEU A 1 297 ? -9.806 5.741 -6.654 1.00 87.69 297 LEU A N 1
ATOM 2236 C CA . LEU A 1 297 ? -11.249 5.918 -6.506 1.00 87.69 297 LEU A CA 1
ATOM 2237 C C . LEU A 1 297 ? -11.800 4.976 -5.438 1.00 87.69 297 LEU A C 1
ATOM 2239 O O . LEU A 1 297 ? -12.537 5.429 -4.572 1.00 87.69 297 LEU A O 1
ATOM 2243 N N . THR A 1 298 ? -11.403 3.702 -5.457 1.00 88.88 298 THR A N 1
ATOM 2244 C CA . THR A 1 298 ? -11.807 2.718 -4.438 1.00 88.88 298 THR A CA 1
ATOM 2245 C C . THR A 1 298 ? -11.352 3.147 -3.044 1.00 88.88 298 THR A C 1
ATOM 2247 O O . THR A 1 298 ? -12.135 3.098 -2.104 1.00 88.88 298 THR A O 1
ATOM 2250 N N . TYR A 1 299 ? -10.124 3.648 -2.916 1.00 87.38 299 TYR A N 1
ATOM 2251 C CA . TYR A 1 299 ? -9.620 4.218 -1.673 1.00 87.38 299 TYR A CA 1
ATOM 2252 C C . TYR A 1 299 ? -10.474 5.403 -1.208 1.00 87.38 299 TYR A C 1
ATOM 2254 O O . TYR A 1 299 ? -10.892 5.427 -0.060 1.00 87.38 299 TYR A O 1
ATOM 2262 N N . LEU A 1 300 ? -10.816 6.345 -2.094 1.00 86.31 300 LEU A N 1
ATOM 2263 C CA . LEU A 1 300 ? -11.698 7.469 -1.759 1.00 86.31 300 LEU A CA 1
ATOM 2264 C C . LEU A 1 300 ? -13.111 7.013 -1.366 1.00 86.31 300 LEU A C 1
ATOM 2266 O O . LEU A 1 300 ? -13.730 7.642 -0.512 1.00 86.31 300 LEU A O 1
ATOM 2270 N N . TYR A 1 301 ? -13.628 5.936 -1.966 1.00 86.00 301 TYR A N 1
ATOM 2271 C CA . TYR A 1 301 ? -14.889 5.319 -1.544 1.00 86.00 301 TYR A CA 1
ATOM 2272 C C . TYR A 1 301 ? -14.783 4.774 -0.119 1.00 86.00 301 TYR A C 1
ATOM 2274 O O . TYR A 1 301 ? -15.632 5.086 0.708 1.00 86.00 301 TYR A O 1
ATOM 2282 N N . MET A 1 302 ? -13.730 4.009 0.174 1.00 86.44 302 MET A N 1
ATOM 2283 C CA . MET A 1 302 ? -13.515 3.420 1.498 1.00 86.44 302 MET A CA 1
ATOM 2284 C C . MET A 1 302 ? -13.231 4.483 2.564 1.00 86.44 302 MET A C 1
ATOM 2286 O O . MET A 1 302 ? -13.750 4.392 3.665 1.00 86.44 302 MET A O 1
ATOM 2290 N N . ASN A 1 303 ? -12.484 5.533 2.227 1.00 84.56 303 ASN A N 1
ATOM 2291 C CA . ASN A 1 303 ? -12.152 6.625 3.142 1.00 84.56 303 ASN A CA 1
ATOM 2292 C C . ASN A 1 303 ? -13.367 7.495 3.503 1.00 84.56 303 ASN A C 1
ATOM 2294 O O . ASN A 1 303 ? -13.371 8.157 4.533 1.00 84.56 303 ASN A O 1
ATOM 2298 N N . ASN A 1 304 ? -14.383 7.538 2.638 1.00 85.56 304 ASN A N 1
ATOM 2299 C CA . ASN A 1 304 ? -15.643 8.234 2.915 1.00 85.56 304 ASN A CA 1
ATOM 2300 C C . ASN A 1 304 ? -16.718 7.300 3.480 1.00 85.56 304 ASN A C 1
ATOM 2302 O O . ASN A 1 304 ? -17.836 7.748 3.737 1.00 85.56 304 ASN A O 1
ATOM 2306 N N . TRP A 1 305 ? -16.421 6.008 3.616 1.00 87.94 305 TRP A N 1
ATOM 2307 C CA . TRP A 1 305 ? -17.357 5.066 4.194 1.00 87.94 305 TRP A CA 1
ATOM 2308 C C . TRP A 1 305 ? -17.425 5.279 5.704 1.00 87.94 305 TRP A C 1
ATOM 2310 O O . TRP A 1 305 ? -16.403 5.370 6.382 1.00 87.94 305 TRP A O 1
ATOM 2320 N N . THR A 1 306 ? -18.645 5.353 6.223 1.00 86.88 306 THR A N 1
ATOM 2321 C CA . THR A 1 306 ? -18.908 5.448 7.657 1.00 86.88 306 THR A CA 1
ATOM 2322 C C . THR A 1 306 ? -19.797 4.296 8.076 1.00 86.88 306 THR A C 1
ATOM 2324 O O . THR A 1 306 ? -20.782 3.990 7.401 1.00 86.88 306 THR A O 1
ATOM 2327 N N . ASN A 1 307 ? -19.471 3.684 9.207 1.00 87.50 307 ASN A N 1
ATOM 2328 C CA . ASN A 1 307 ? -20.254 2.602 9.774 1.00 87.50 307 ASN A CA 1
ATOM 2329 C C . ASN A 1 307 ? -21.635 3.119 10.220 1.00 87.50 307 ASN A C 1
ATOM 2331 O O . ASN A 1 307 ? -21.737 3.908 11.160 1.00 87.50 307 ASN A O 1
ATOM 2335 N N . THR A 1 308 ? -22.690 2.692 9.522 1.00 86.94 308 THR A N 1
ATOM 2336 C CA . THR A 1 308 ? -24.080 3.113 9.770 1.00 86.94 308 THR A CA 1
ATOM 2337 C C . THR A 1 308 ? -24.676 2.520 11.039 1.00 86.94 308 THR A C 1
ATOM 2339 O O . THR A 1 308 ? -25.675 3.038 11.526 1.00 86.94 308 THR A O 1
ATOM 2342 N N . ASP A 1 309 ? -24.068 1.462 11.575 1.00 83.62 309 ASP A N 1
ATOM 2343 C CA . ASP A 1 309 ? -24.528 0.791 12.793 1.00 83.62 309 ASP A CA 1
ATOM 2344 C C . ASP A 1 309 ? -23.998 1.477 14.063 1.00 83.62 309 ASP A C 1
ATOM 2346 O O . ASP A 1 309 ? -24.328 1.076 15.179 1.00 83.62 309 ASP A O 1
ATOM 2350 N N . LEU A 1 310 ? -23.156 2.506 13.913 1.00 85.69 310 LEU A N 1
ATOM 2351 C CA . LEU A 1 310 ? -22.685 3.329 15.019 1.00 85.69 310 LEU A CA 1
ATOM 2352 C C . LEU A 1 310 ? -23.594 4.542 15.201 1.00 85.69 310 LEU A C 1
ATOM 2354 O O . LEU A 1 310 ? -23.643 5.432 14.350 1.00 85.69 310 LEU A O 1
ATOM 2358 N N . ASP A 1 311 ? -24.233 4.622 16.367 1.00 90.50 311 ASP A N 1
ATOM 2359 C CA . ASP A 1 311 ? -24.925 5.834 16.798 1.00 90.50 311 ASP A CA 1
ATOM 2360 C C . ASP A 1 311 ? -23.970 7.034 16.761 1.00 90.50 311 ASP A C 1
ATOM 2362 O O . ASP A 1 311 ? -22.793 6.934 17.131 1.00 90.50 311 ASP A O 1
ATOM 2366 N N . SER A 1 312 ? -24.481 8.203 16.366 1.00 88.75 312 SER A N 1
ATOM 2367 C CA . SER A 1 312 ? -23.677 9.427 16.239 1.00 88.75 312 SER A CA 1
ATOM 2368 C C . SER A 1 312 ? -22.954 9.806 17.537 1.00 88.75 312 SER A C 1
ATOM 2370 O O . SER A 1 312 ? -21.856 10.357 17.496 1.00 88.75 312 SER A O 1
ATOM 2372 N N . GLU A 1 313 ? -23.545 9.490 18.692 1.00 90.44 313 GLU A N 1
ATOM 2373 C CA . GLU A 1 313 ? -22.948 9.711 20.014 1.00 90.44 313 GLU A CA 1
ATOM 2374 C C . GLU A 1 313 ? -21.776 8.757 20.292 1.00 90.44 313 GLU A C 1
ATOM 2376 O O . GLU A 1 313 ? -20.709 9.188 20.741 1.00 90.44 313 GLU A O 1
ATOM 2381 N N . THR A 1 314 ? -21.929 7.474 19.952 1.00 88.00 314 THR A N 1
ATOM 2382 C CA . THR A 1 314 ? -20.860 6.471 20.070 1.00 88.00 314 THR A CA 1
ATOM 2383 C C . THR A 1 314 ? -19.689 6.830 19.162 1.00 88.00 314 THR A C 1
ATOM 2385 O O . THR A 1 314 ? -18.531 6.769 19.576 1.00 88.00 314 THR A O 1
ATOM 2388 N N . MET A 1 315 ? -19.979 7.263 17.933 1.00 84.31 315 MET A N 1
ATOM 2389 C CA . MET A 1 315 ? -18.963 7.716 16.987 1.00 84.31 315 MET A CA 1
ATOM 2390 C C . MET A 1 315 ? -18.226 8.960 17.501 1.00 84.31 315 MET A C 1
ATOM 2392 O O . MET A 1 315 ? -16.996 8.989 17.483 1.00 84.31 315 MET A O 1
ATOM 2396 N N . ALA A 1 316 ? -18.950 9.953 18.031 1.00 88.50 316 ALA A N 1
ATOM 2397 C CA . ALA A 1 316 ? -18.349 11.151 18.618 1.00 88.50 316 ALA A CA 1
ATOM 2398 C C . ALA A 1 316 ? -17.453 10.819 19.822 1.00 88.50 316 ALA A C 1
ATOM 2400 O O . ALA A 1 316 ? -16.359 11.373 19.948 1.00 88.50 316 ALA A O 1
ATOM 2401 N N . THR A 1 317 ? -17.882 9.878 20.666 1.00 89.31 317 THR A N 1
ATOM 2402 C CA . THR A 1 317 ? -17.097 9.391 21.808 1.00 89.31 317 THR A CA 1
ATOM 2403 C C . THR A 1 317 ? -15.806 8.722 21.339 1.00 89.31 317 THR A C 1
ATOM 2405 O O . THR A 1 317 ? -14.724 9.110 21.773 1.00 89.31 317 THR A O 1
ATOM 2408 N N . ARG A 1 318 ? -15.882 7.803 20.368 1.00 87.06 318 ARG A N 1
ATOM 2409 C CA . ARG A 1 318 ? -14.700 7.128 19.803 1.00 87.06 318 ARG A CA 1
ATOM 2410 C C . ARG A 1 318 ? -13.740 8.095 19.114 1.00 87.06 318 ARG A C 1
ATOM 2412 O O . ARG A 1 318 ? -12.530 7.964 19.269 1.00 87.06 318 ARG A O 1
ATOM 2419 N N . MET A 1 319 ? -14.256 9.091 18.394 1.00 84.62 319 MET A N 1
ATOM 2420 C CA . MET A 1 319 ? -13.434 10.149 17.798 1.00 84.62 319 MET A CA 1
ATOM 2421 C C . MET A 1 319 ? -12.735 10.997 18.867 1.00 84.62 319 MET A C 1
ATOM 2423 O O . MET A 1 319 ? -11.569 11.367 18.707 1.00 84.62 319 MET A O 1
ATOM 2427 N N . ALA A 1 320 ? -13.422 11.308 19.970 1.00 86.75 320 ALA A N 1
ATOM 2428 C CA . ALA A 1 320 ? -12.825 12.021 21.092 1.00 86.75 320 ALA A CA 1
ATOM 2429 C C . ALA A 1 320 ? -11.716 11.189 21.755 1.00 86.75 320 ALA A C 1
ATOM 2431 O O . ALA A 1 320 ? -10.629 11.718 21.990 1.00 86.75 320 ALA A O 1
ATOM 2432 N N . GLU A 1 321 ? -11.948 9.894 21.975 1.00 85.00 321 GLU A N 1
ATOM 2433 C CA . GLU A 1 321 ? -10.950 8.948 22.489 1.00 85.00 321 GLU A CA 1
ATOM 2434 C C . GLU A 1 321 ? -9.738 8.840 21.555 1.00 85.00 321 GLU A C 1
ATOM 2436 O O . GLU A 1 321 ? -8.603 9.030 21.991 1.00 85.00 321 GLU A O 1
ATOM 2441 N N . ALA A 1 322 ? -9.948 8.636 20.252 1.00 82.06 322 ALA A N 1
ATOM 2442 C CA . ALA A 1 322 ? -8.873 8.571 19.261 1.00 82.06 322 ALA A CA 1
ATOM 2443 C C . ALA A 1 322 ? -8.050 9.871 19.224 1.00 82.06 322 ALA A C 1
ATOM 2445 O O . ALA A 1 322 ? -6.817 9.852 19.146 1.00 82.06 322 ALA A O 1
ATOM 2446 N N . LYS A 1 323 ? -8.713 11.028 19.343 1.00 85.12 323 LYS A N 1
ATOM 2447 C CA . LYS A 1 323 ? -8.045 12.332 19.425 1.00 85.12 323 LYS A CA 1
ATOM 2448 C C . LYS A 1 323 ? -7.229 12.480 20.710 1.00 85.12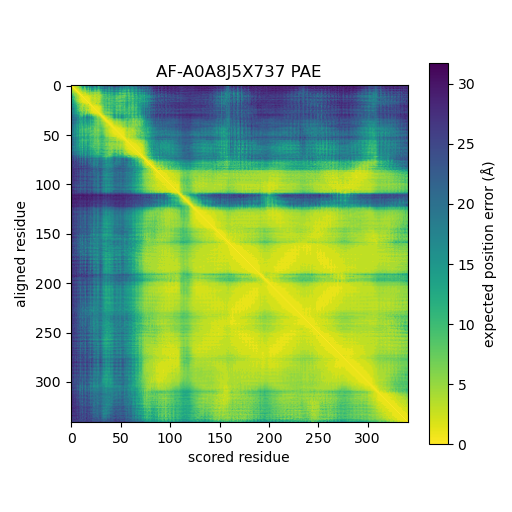 323 LYS A C 1
ATOM 2450 O O . LYS A 1 323 ? -6.114 13.004 20.648 1.00 85.12 323 LYS A O 1
ATOM 2455 N N . GLN A 1 324 ? -7.749 12.019 21.846 1.00 85.12 324 GLN A N 1
ATOM 2456 C CA . GLN A 1 324 ? -7.023 12.009 23.118 1.00 85.12 324 GLN A CA 1
ATOM 2457 C C . GLN A 1 324 ? -5.797 11.094 23.051 1.00 85.12 324 GLN A C 1
ATOM 2459 O O . GLN A 1 324 ? -4.712 11.518 23.442 1.00 85.12 324 GLN A O 1
ATOM 2464 N N . LEU A 1 325 ? -5.923 9.899 22.467 1.00 79.06 325 LEU A N 1
ATOM 2465 C CA . LEU A 1 325 ? -4.807 8.970 22.256 1.00 79.06 325 LEU A CA 1
ATOM 2466 C C . LEU A 1 325 ? -3.710 9.590 21.379 1.00 79.06 325 LEU A C 1
ATOM 2468 O O . LEU A 1 325 ? -2.531 9.550 21.732 1.00 79.06 325 LEU A O 1
ATOM 2472 N N . ARG A 1 326 ? -4.086 10.273 20.290 1.00 79.50 326 ARG A N 1
ATOM 2473 C CA . ARG A 1 326 ? -3.137 11.024 19.447 1.00 79.50 326 ARG A CA 1
ATOM 2474 C C . ARG A 1 326 ? -2.420 12.133 20.217 1.00 79.50 326 ARG A C 1
ATOM 2476 O O . ARG A 1 326 ? -1.224 12.347 20.019 1.00 79.50 326 ARG A O 1
ATOM 2483 N N . GLN A 1 327 ? -3.131 12.869 21.070 1.00 85.12 327 GLN A N 1
ATOM 2484 C CA . GLN A 1 327 ? -2.524 13.917 21.895 1.00 85.12 327 GLN A CA 1
ATOM 2485 C C . GLN A 1 327 ? -1.574 13.327 22.942 1.00 85.12 327 GLN A C 1
ATOM 2487 O O . GLN A 1 327 ? -0.461 13.828 23.094 1.00 85.12 327 GLN A O 1
ATOM 2492 N N . ALA A 1 328 ? -1.971 12.239 23.603 1.00 81.50 328 ALA A N 1
ATOM 2493 C CA . ALA A 1 328 ? -1.142 11.532 24.572 1.00 81.50 328 ALA A CA 1
ATOM 2494 C C . ALA A 1 328 ? 0.141 10.982 23.930 1.00 81.50 328 ALA A C 1
ATOM 2496 O O . ALA A 1 328 ? 1.223 11.175 24.482 1.00 81.50 328 ALA A O 1
ATOM 2497 N N . SER A 1 329 ? 0.048 10.385 22.735 1.00 78.56 329 SER A N 1
ATOM 2498 C CA . SER A 1 329 ? 1.214 9.927 21.967 1.00 78.56 329 SER A CA 1
ATOM 2499 C C . SER A 1 329 ? 2.190 11.076 21.671 1.00 78.56 329 SER A C 1
ATOM 2501 O O . SER A 1 329 ? 3.381 10.978 21.977 1.00 78.56 329 SER A O 1
ATOM 2503 N N . LYS A 1 330 ? 1.689 12.226 21.191 1.00 84.38 330 LYS A N 1
ATOM 2504 C CA . LYS A 1 330 ? 2.518 13.418 20.924 1.00 84.38 330 LYS A CA 1
ATOM 2505 C C . LYS A 1 330 ? 3.199 13.962 22.182 1.00 84.38 330 LYS A C 1
ATOM 2507 O O . LYS A 1 330 ? 4.374 14.325 22.133 1.00 84.38 330 LYS A O 1
ATOM 2512 N N . ILE A 1 331 ? 2.484 14.010 23.308 1.00 87.62 331 ILE A N 1
ATOM 2513 C CA . ILE A 1 331 ? 3.049 14.452 24.591 1.00 87.62 331 ILE A CA 1
ATOM 2514 C C . ILE A 1 331 ? 4.149 13.485 25.040 1.00 87.62 331 ILE A C 1
ATOM 2516 O O . ILE A 1 331 ? 5.257 13.933 25.337 1.00 87.62 331 ILE A O 1
ATOM 2520 N N . SER A 1 332 ? 3.896 12.176 25.017 1.00 82.50 332 SER A N 1
ATOM 2521 C CA . SER A 1 332 ? 4.888 11.151 25.365 1.00 82.50 332 SER A CA 1
ATOM 2522 C C . SER A 1 332 ? 6.146 11.237 24.495 1.00 82.50 332 SER A C 1
ATOM 2524 O O . SER A 1 332 ? 7.259 11.194 25.022 1.00 82.50 332 SER A O 1
ATOM 2526 N N . GLN A 1 333 ? 5.995 11.446 23.182 1.00 81.12 333 GLN A N 1
ATOM 2527 C CA . GLN A 1 333 ? 7.124 11.658 22.271 1.00 81.12 333 GLN A CA 1
ATOM 2528 C C . GLN A 1 333 ? 7.912 12.929 22.620 1.00 81.12 333 GLN A C 1
ATOM 2530 O O . GLN A 1 333 ? 9.142 12.898 22.675 1.00 81.12 333 GLN A O 1
ATOM 2535 N N . SER A 1 334 ? 7.222 14.038 22.908 1.00 88.69 334 SER A N 1
ATOM 2536 C CA . SER A 1 334 ? 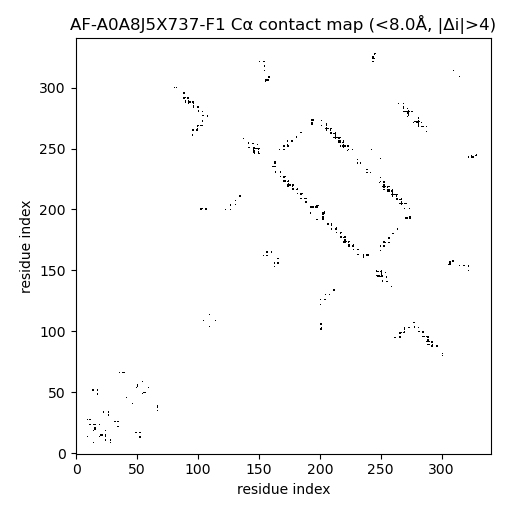7.877 15.297 23.285 1.00 88.69 334 SER A CA 1
ATOM 2537 C C . SER A 1 334 ? 8.677 15.174 24.586 1.00 88.69 334 SER A C 1
ATOM 2539 O O . SER A 1 334 ? 9.840 15.568 24.622 1.00 88.69 334 SER A O 1
ATOM 2541 N N . LEU A 1 335 ? 8.110 14.537 25.617 1.00 91.25 335 LEU A N 1
ATOM 2542 C CA . LEU A 1 335 ? 8.780 14.299 26.898 1.00 91.25 335 LEU A CA 1
ATOM 2543 C C . LEU A 1 335 ? 10.013 13.406 26.748 1.00 91.25 335 LEU A C 1
ATOM 2545 O O . LEU A 1 335 ? 11.035 13.654 27.388 1.00 91.25 335 LEU A O 1
ATOM 2549 N N . HIS A 1 336 ? 9.938 12.378 25.899 1.00 87.38 336 HIS A N 1
ATOM 2550 C CA . HIS A 1 336 ? 11.084 11.520 25.599 1.00 87.38 336 HIS A CA 1
ATOM 2551 C C . HIS A 1 336 ? 12.216 12.291 24.918 1.00 87.38 336 HIS A C 1
ATOM 2553 O O . HIS A 1 336 ? 13.377 12.132 25.288 1.00 87.38 336 HIS A O 1
ATOM 2559 N N . ASN A 1 337 ? 11.884 13.172 23.972 1.00 89.12 337 ASN A N 1
ATOM 2560 C CA . ASN A 1 337 ? 12.867 14.018 23.296 1.00 89.12 337 ASN A CA 1
ATOM 2561 C C . ASN A 1 337 ? 13.496 15.040 24.255 1.00 89.12 337 ASN A C 1
ATOM 2563 O O . ASN A 1 337 ? 14.711 15.217 24.234 1.00 89.12 337 ASN A O 1
ATOM 2567 N N . SER A 1 338 ? 12.708 15.647 25.149 1.00 94.19 338 SER A N 1
ATOM 2568 C CA . SER A 1 338 ? 13.217 16.577 26.167 1.00 94.19 338 SER A CA 1
ATOM 2569 C C . SER A 1 338 ? 14.141 15.923 27.193 1.00 94.19 338 SER A C 1
ATOM 2571 O O . SER A 1 338 ? 14.980 16.608 27.755 1.00 94.19 338 SER A O 1
ATOM 2573 N N . ARG A 1 339 ? 14.010 14.616 27.452 1.00 95.31 339 ARG A N 1
ATOM 2574 C CA . ARG A 1 339 ? 14.923 13.886 28.352 1.00 95.31 339 ARG A CA 1
ATOM 2575 C C . ARG A 1 339 ? 16.267 13.536 27.711 1.00 95.31 339 ARG A C 1
ATOM 2577 O O . ARG A 1 339 ? 17.187 13.163 28.431 1.00 95.31 339 ARG A O 1
ATOM 2584 N N . LYS A 1 340 ? 16.355 13.567 26.379 1.00 90.50 340 LYS A N 1
ATOM 2585 C CA . LYS A 1 340 ? 17.577 13.244 25.626 1.00 90.50 340 LYS A CA 1
ATOM 2586 C C . LYS A 1 340 ? 18.435 14.469 25.302 1.00 90.50 340 LYS A C 1
ATOM 2588 O O . LYS A 1 340 ? 19.600 14.280 24.962 1.00 90.50 340 LYS A O 1
ATOM 2593 N N . ALA A 1 341 ? 17.845 15.663 25.339 1.00 86.38 341 ALA A N 1
ATOM 2594 C CA . ALA A 1 341 ? 18.524 16.942 25.149 1.00 86.38 341 ALA A CA 1
ATOM 2595 C C . ALA A 1 341 ? 19.155 17.418 26.463 1.00 86.38 341 ALA A C 1
ATOM 2597 O O . ALA A 1 341 ? 20.270 17.977 26.391 1.00 86.38 341 ALA A O 1
#

Secondary structure (DSSP, 8-state):
-----------HHHHHHTT--HHHHHHHHS---TTHHHHHT--HHHHHHHHHTT--HHHHHHHHHHHHHHHTS---PPPPP-----HHHHHHHHHHHHHHHHHHHHHHHS-TTTHHHHHHHHHHHHHHHHHHHHHHHHHHHHHHHHHHHHHHHHHHPPTT--HHHHHHHHHHHHHHHHHHHHHHHHHHHHSPPSSS-TTSHHHHHHHHHHHHHHHHHHHHHHHHHHHHHHHTTS-HHHHHHHHHHTHHHHHHHHHHHHHHHHHHHHHHHHHHHHHH-HHHHHHHHHHHHHHHHHHHHHHHHHHT---TTS-HHHHHHHHHHHHHHHHHHHHHHHHHHHHH-

Solvent-accessible surface area (backbone atoms only — not comparable to full-atom values): 18668 Å² total; per-residue (Å²): 137,81,81,84,76,78,80,73,80,87,46,74,67,61,42,51,74,56,71,46,53,72,67,57,44,44,49,75,73,41,94,58,74,87,61,58,73,62,63,73,70,56,48,74,65,54,51,51,52,42,44,78,59,70,49,49,75,67,54,55,51,52,51,50,51,51,49,49,50,61,70,62,47,69,86,74,67,74,75,77,78,86,76,68,90,58,67,65,41,48,53,51,15,44,65,60,33,43,61,38,52,53,45,38,47,48,67,74,67,43,66,88,69,73,54,56,72,62,41,61,79,48,40,60,60,72,46,50,54,56,49,50,53,49,51,52,50,51,52,52,53,47,70,72,46,16,47,57,57,28,49,49,56,66,62,54,54,59,88,92,61,51,65,50,59,54,49,50,52,52,34,53,52,37,22,50,53,13,47,55,52,36,52,53,49,53,51,56,70,70,46,75,63,44,46,98,56,54,84,39,71,60,41,46,51,30,49,50,23,42,53,59,12,38,54,31,11,52,47,11,30,53,52,26,53,52,52,46,69,62,46,68,83,44,53,69,72,55,25,48,53,50,46,45,63,45,34,47,65,70,12,35,29,57,48,22,36,52,47,16,51,65,26,38,54,42,22,55,32,35,37,35,20,50,64,65,32,62,70,53,14,50,54,44,33,54,50,48,23,54,48,44,26,53,51,49,50,51,48,55,51,58,73,69,59,71,59,82,90,52,53,72,64,59,48,51,49,45,51,51,50,54,50,49,32,53,50,51,38,53,50,54,53,50,54,55,53,63,73,74,110

Foldseek 3Di:
DDDPPPPPDDDLVLVVVLVDDPVVSCVLPPPDLVPLVVVVVDDPVNVVSCVVSPCDPVNVVVSVVSSVVVVPPPPPPPPQDPDDDDVVLLVVLCVLLVVLLVLLCCVAPVPPPDVVVVCLVCVCVVQVVVLVVVLVVLVVVLLVCLLPQLLVQLLQDDPPDFPLVSLLVLLVVLLVLLVVLLVVLVVVVVDDQLAPDCSRNLNSLLVSLSVQLNVLSVVSNVLSVVVNVVSVVDDSVVNVVVCLLPSSSSSSSVSSNVRSVSSNLSSVLSSLCSNVNNVRSVVSSVVSSVVSSVVVVVVVSSSPDHRPNDDPVNSVVSVVSSVVSVVVNVVVVVVVVVVVD

pLDDT: mean 82.98, std 14.84, range [30.98, 98.44]

Nearest PDB structures (foldseek):
  6zbg-assembly1_C  TM=1.822E-01  e=6.778E-01  Plasmodium falciparum
  7sqc-assembly1_1K  TM=1.911E-01  e=5.162E+00  Chlamydomonas reinhardtii
  5owv-assembly1_A  TM=1.157E-01  e=1.831E+00  Campylobacter jejuni
  5oxf-assembly1_A  TM=1.250E-01  e=2.272E+00  Campylobacter jejuni

Organism: Diacronema lutheri (NCBI:txid2081491)

Sequence (341 aa):
MAPNASAGALTNESLSKAGLSAAAIALLTSQDVTHLDEVHAFGADDWAHLFANGLTLGHKRKLLEMVEQFQARPLSMPPPPNIKFNFGSIIVGLAFAAPSIVIGAIHEFGAYGATRALLFDESMLFVL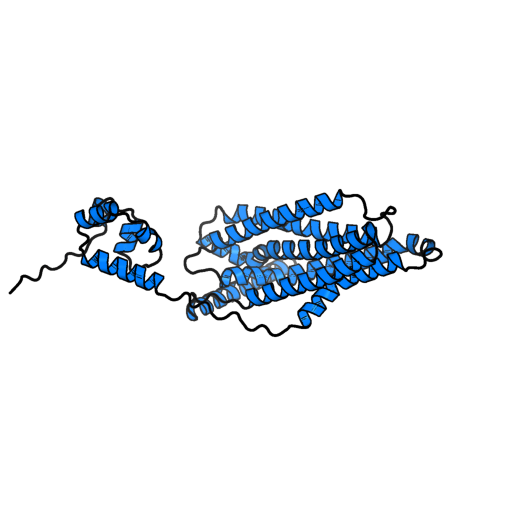LPGAAYLILMIIIIEANRSTFSTDVLEQRSVGVSVRDAMRSALTNMAVVAALLLTVIIAMMQVDSPIDEPRALLGQWYQIFLYSAMVPCFSAVILSSMLLLYIEPLDESAAVSFVGTFVDFFGEPSFAVIFGIANFVPAMTLWMFGAYGFAVGLVSALSTVLLIRKVLLTYLYMNNWTNTDLDSETMATRMAEAKQLRQASKISQSLHNSRKA

Mean predicted aligned error: 10.52 Å